Protein AF-A0AAN5NC83-F1 (afdb_monomer)

Mean predicted aligned error: 14.65 Å

Secondary structure (DSSP, 8-state):
--HHHHHHHHHHHHSS--EEEEE-S-TTTHHHHHHHHHHTT-S-EEEEEEES-GGGHHHHHSS---TT-PEEETTEEEEEEESSHHHHTTS-SB-SEEEE--GGG--STT-HHHHHHHHT-B-SEEEEE-S-SSS--HHHHHHHT---PEE---S-HHHHHHHHHHHS--TT---EEEE-SSSBHHHHHHHHHHHHT--SEEEE---SBPPTT-EEEEEEEESS-EEEEEEE--TTHHHH-EEEEEE--

Structure (mmCIF, N/CA/C/O backbone):
data_AF-A0AAN5NC83-F1
#
_entry.id   AF-A0AAN5NC83-F1
#
loop_
_atom_site.group_PDB
_atom_site.id
_atom_site.type_symbol
_atom_site.label_atom_id
_atom_site.label_alt_id
_atom_site.label_comp_id
_atom_site.label_asym_id
_atom_site.label_entity_id
_atom_site.label_seq_id
_atom_site.pdbx_PDB_ins_code
_atom_site.Cartn_x
_atom_site.Cartn_y
_atom_site.Cartn_z
_atom_site.occupancy
_atom_site.B_iso_or_equiv
_atom_site.auth_seq_id
_atom_site.auth_comp_id
_atom_site.auth_asym_id
_atom_site.auth_atom_id
_atom_site.pdbx_PDB_model_num
ATOM 1 N N . MET A 1 1 ? -14.380 12.791 -3.240 1.00 67.69 1 MET A N 1
ATOM 2 C CA . MET A 1 1 ? -14.368 11.325 -3.402 1.00 67.69 1 MET A CA 1
ATOM 3 C C . MET A 1 1 ? -15.546 11.022 -4.276 1.00 67.69 1 MET A C 1
ATOM 5 O O . MET A 1 1 ? -16.640 11.460 -3.924 1.00 67.69 1 MET A O 1
ATOM 9 N N . SER A 1 2 ? -15.343 10.340 -5.396 1.00 75.12 2 SER A N 1
ATOM 10 C CA . SER A 1 2 ? -16.467 9.964 -6.242 1.00 75.12 2 SER A CA 1
ATOM 11 C C . SER A 1 2 ? -17.399 9.009 -5.487 1.00 75.12 2 SER A C 1
ATOM 13 O O . SER A 1 2 ? -16.962 8.210 -4.651 1.00 75.12 2 SER A O 1
ATOM 15 N N . ARG A 1 3 ? -18.699 9.063 -5.797 1.00 77.44 3 ARG A N 1
ATOM 16 C CA . ARG A 1 3 ? -19.700 8.160 -5.202 1.00 77.44 3 ARG A CA 1
ATOM 17 C C . ARG A 1 3 ? -19.342 6.688 -5.431 1.00 77.44 3 ARG A C 1
ATOM 19 O O . ARG A 1 3 ? -19.554 5.869 -4.549 1.00 77.44 3 ARG A O 1
ATOM 26 N N . LYS A 1 4 ? -18.741 6.374 -6.585 1.00 82.69 4 LYS A N 1
ATOM 27 C CA . LYS A 1 4 ? -18.307 5.021 -6.956 1.00 82.69 4 LYS A CA 1
ATOM 28 C C . LYS A 1 4 ? -17.201 4.490 -6.036 1.00 82.69 4 LYS A C 1
ATOM 30 O O . LYS A 1 4 ? -17.297 3.354 -5.584 1.00 82.69 4 LYS A O 1
ATOM 35 N N . VAL A 1 5 ? -16.185 5.307 -5.735 1.00 85.69 5 VAL 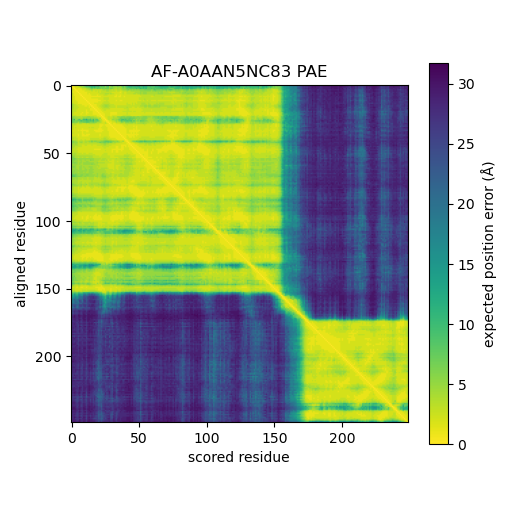A N 1
ATOM 36 C CA . VAL A 1 5 ? -15.103 4.931 -4.803 1.00 85.69 5 VAL A CA 1
ATOM 37 C C . VAL A 1 5 ? -15.651 4.763 -3.387 1.00 85.69 5 VAL A C 1
ATOM 39 O O . VAL A 1 5 ? -15.322 3.791 -2.717 1.00 85.69 5 VAL A O 1
ATOM 42 N N . TYR A 1 6 ? -16.545 5.658 -2.957 1.00 85.56 6 TYR A N 1
ATOM 43 C CA . TYR A 1 6 ? -17.177 5.556 -1.642 1.00 85.56 6 TYR A CA 1
ATOM 44 C C . TYR A 1 6 ? -17.972 4.250 -1.482 1.00 85.56 6 TYR A C 1
ATOM 46 O O . TYR A 1 6 ? -17.813 3.563 -0.480 1.00 85.56 6 TYR A O 1
ATOM 54 N N . THR A 1 7 ? -18.775 3.865 -2.483 1.00 90.25 7 THR A N 1
ATOM 55 C CA . THR A 1 7 ? -19.508 2.587 -2.468 1.00 90.25 7 THR A CA 1
ATOM 56 C C . THR A 1 7 ? -18.563 1.391 -2.387 1.00 90.25 7 THR A C 1
ATOM 58 O O . THR A 1 7 ? -18.805 0.497 -1.589 1.00 90.25 7 THR A O 1
ATOM 61 N N . LYS A 1 8 ? -17.449 1.399 -3.130 1.00 93.81 8 LYS A N 1
ATOM 62 C CA . LYS A 1 8 ? -16.450 0.323 -3.058 1.00 93.81 8 LYS A CA 1
ATOM 63 C C . LYS A 1 8 ? -15.811 0.193 -1.673 1.00 93.81 8 LYS A C 1
ATOM 65 O O . LYS A 1 8 ? -15.587 -0.927 -1.222 1.00 93.81 8 LYS A O 1
ATOM 70 N N . PHE A 1 9 ? -15.550 1.306 -0.987 1.00 94.12 9 PHE A N 1
ATOM 71 C CA . PHE A 1 9 ? -15.110 1.251 0.408 1.00 94.12 9 PHE A CA 1
ATOM 72 C C . PHE A 1 9 ? -16.191 0.684 1.329 1.00 94.12 9 PHE A C 1
ATOM 74 O O . PHE A 1 9 ? -15.885 -0.162 2.164 1.00 94.12 9 PHE A O 1
ATOM 81 N N . ASP A 1 10 ? -17.443 1.099 1.152 1.00 93.81 10 ASP A N 1
ATOM 82 C CA . ASP A 1 10 ? -18.580 0.586 1.918 1.00 93.81 10 ASP A CA 1
ATOM 83 C C . ASP A 1 10 ? -18.767 -0.926 1.753 1.00 93.81 10 ASP A C 1
ATOM 85 O O . ASP A 1 10 ? -18.972 -1.626 2.747 1.00 93.81 10 ASP A O 1
ATOM 89 N N . ASP A 1 11 ? -18.664 -1.421 0.521 1.00 94.75 11 ASP A N 1
ATOM 90 C CA . ASP A 1 11 ? -18.737 -2.846 0.203 1.00 94.75 11 ASP A CA 1
ATOM 91 C C . ASP A 1 11 ? -17.597 -3.606 0.894 1.00 94.75 11 ASP A C 1
ATOM 93 O O . ASP A 1 11 ? -17.841 -4.599 1.580 1.00 94.75 11 ASP A O 1
ATOM 97 N N . PHE A 1 12 ? -16.360 -3.103 0.800 1.00 95.25 12 PHE A N 1
ATOM 98 C CA . PHE A 1 12 ? -15.200 -3.724 1.443 1.00 95.25 12 PHE A CA 1
ATOM 99 C C . PHE A 1 12 ? -15.324 -3.761 2.973 1.00 95.25 12 PHE A C 1
ATOM 101 O O . PHE A 1 12 ? -15.134 -4.819 3.578 1.00 95.25 12 PHE A O 1
ATOM 108 N N . ILE A 1 13 ? -15.686 -2.644 3.613 1.00 94.62 13 ILE A N 1
ATOM 109 C CA . ILE A 1 13 ? -15.829 -2.580 5.076 1.00 94.62 13 ILE A CA 1
ATOM 110 C C . ILE A 1 13 ? -16.877 -3.570 5.587 1.00 94.62 13 ILE A C 1
ATOM 112 O O . ILE A 1 13 ? -16.668 -4.167 6.642 1.00 94.62 13 ILE A O 1
ATOM 116 N N . LYS A 1 14 ? -17.986 -3.741 4.861 1.00 93.94 14 LYS A N 1
ATOM 117 C CA . LYS A 1 14 ? -19.091 -4.634 5.249 1.00 93.94 14 LYS A CA 1
ATOM 118 C C . LYS A 1 14 ? -18.862 -6.095 4.858 1.00 93.94 14 LYS A C 1
ATOM 120 O O . LYS A 1 14 ? -19.580 -6.957 5.351 1.00 93.94 14 LYS A O 1
ATOM 125 N N . SER A 1 15 ? -17.915 -6.367 3.963 1.00 93.88 15 SER A N 1
ATOM 126 C CA . SER A 1 15 ? -17.578 -7.727 3.536 1.00 93.88 15 SER A CA 1
ATOM 127 C C . SER A 1 15 ? -16.834 -8.509 4.625 1.00 93.88 15 SER A C 1
ATOM 129 O O . SER A 1 15 ? -16.355 -7.934 5.599 1.00 93.88 15 SER A O 1
ATOM 131 N N . GLU A 1 16 ? -16.644 -9.810 4.414 1.00 91.06 16 GLU A N 1
ATOM 132 C CA . GLU A 1 16 ? -15.752 -10.647 5.234 1.00 91.06 16 GLU A CA 1
ATOM 133 C C . GLU A 1 16 ? -14.264 -10.475 4.860 1.00 91.06 16 GLU A C 1
ATOM 135 O O . GLU A 1 16 ? -13.376 -10.953 5.561 1.00 91.06 16 GLU A O 1
ATOM 140 N N . GLU A 1 17 ? -13.951 -9.765 3.769 1.00 92.00 17 GLU A N 1
ATOM 141 C CA . GLU A 1 17 ? -12.582 -9.652 3.254 1.00 92.00 17 GLU A CA 1
ATOM 142 C C . GLU A 1 17 ? -11.718 -8.801 4.178 1.00 92.00 17 GLU A C 1
ATOM 144 O O . GLU A 1 17 ? -12.041 -7.648 4.458 1.00 92.00 17 GLU A O 1
ATOM 149 N N . LYS A 1 18 ? -10.596 -9.342 4.657 1.00 93.44 18 LYS A N 1
ATOM 150 C CA . LYS A 1 18 ? -9.702 -8.611 5.567 1.00 93.44 18 LYS A CA 1
ATOM 151 C C . LYS A 1 18 ? -8.798 -7.617 4.837 1.00 93.44 18 LYS A C 1
ATOM 153 O O . LYS A 1 18 ? -8.438 -6.591 5.408 1.00 93.44 18 LYS A O 1
ATOM 158 N N . ASN A 1 19 ? -8.423 -7.904 3.595 1.00 95.19 19 ASN A N 1
ATOM 159 C CA . ASN A 1 19 ? -7.416 -7.154 2.851 1.00 95.19 19 ASN A CA 1
ATOM 160 C C . ASN A 1 19 ? -8.014 -6.501 1.607 1.00 95.19 19 ASN A C 1
ATOM 162 O O . ASN A 1 19 ? -8.751 -7.138 0.866 1.00 95.19 19 ASN A O 1
ATOM 166 N N . CYS A 1 20 ? -7.625 -5.258 1.339 1.00 95.25 20 CYS A N 1
ATOM 167 C CA . CYS A 1 20 ? -7.964 -4.549 0.111 1.00 95.25 20 CYS A CA 1
ATOM 168 C C . CYS A 1 20 ? -6.704 -3.962 -0.517 1.00 95.25 20 CYS A C 1
ATOM 170 O O . CYS A 1 20 ? -5.936 -3.271 0.157 1.00 95.25 20 CYS A O 1
ATOM 172 N N . LEU A 1 21 ? -6.527 -4.176 -1.820 1.00 95.38 21 LEU A N 1
ATOM 173 C CA . LEU A 1 21 ? -5.522 -3.482 -2.622 1.00 95.38 21 LEU A CA 1
ATOM 174 C C . LEU A 1 21 ? -6.126 -2.188 -3.175 1.00 95.38 21 LEU A C 1
ATOM 176 O O . LEU A 1 21 ? -7.220 -2.201 -3.734 1.00 95.38 21 LEU A O 1
ATOM 180 N N . ILE A 1 22 ? -5.419 -1.073 -3.027 1.00 94.25 22 ILE A N 1
ATOM 181 C CA . ILE A 1 22 ? -5.800 0.219 -3.592 1.00 94.25 22 ILE A CA 1
ATOM 182 C C . ILE A 1 22 ? -4.763 0.633 -4.629 1.00 94.25 22 ILE A C 1
ATOM 184 O O . ILE A 1 22 ? -3.585 0.853 -4.323 1.00 94.25 22 ILE A O 1
ATOM 188 N N . VAL A 1 23 ? -5.242 0.781 -5.855 1.00 91.44 23 VAL A N 1
ATOM 189 C CA . VAL A 1 23 ? -4.493 1.259 -7.021 1.00 91.44 23 VAL A CA 1
ATOM 190 C C . VAL A 1 23 ? -5.210 2.461 -7.619 1.00 91.44 23 VAL A C 1
ATOM 192 O O . VAL A 1 23 ? -6.262 2.878 -7.137 1.00 91.44 23 VAL A O 1
ATOM 195 N N . GLY A 1 24 ? -4.622 3.084 -8.617 1.00 82.38 24 GLY A N 1
ATOM 196 C CA . GLY A 1 24 ? -5.213 4.156 -9.402 1.00 82.38 24 GLY A CA 1
ATOM 197 C C . GLY A 1 24 ? -4.237 5.299 -9.654 1.00 82.38 24 GLY A C 1
ATOM 198 O O . GLY A 1 24 ? -3.229 5.495 -8.971 1.00 82.38 24 GLY A O 1
ATOM 199 N N . THR A 1 25 ? -4.587 6.137 -10.609 1.00 77.38 25 THR A N 1
ATOM 200 C CA . THR A 1 25 ? -3.737 7.221 -11.117 1.00 77.38 25 THR A CA 1
ATOM 201 C C . THR A 1 25 ? -3.604 8.426 -10.183 1.00 77.38 25 THR A C 1
ATOM 203 O O . THR A 1 25 ? -2.845 9.359 -10.457 1.00 77.38 25 THR A O 1
ATOM 206 N N . ASN A 1 26 ? -4.322 8.430 -9.058 1.00 74.00 26 ASN A N 1
ATOM 207 C CA . ASN A 1 26 ? -4.312 9.519 -8.087 1.00 74.00 26 ASN A CA 1
ATOM 208 C C . ASN A 1 26 ? -3.114 9.445 -7.115 1.00 74.00 26 ASN A C 1
ATOM 210 O O . ASN A 1 26 ? -3.270 9.339 -5.891 1.00 74.00 26 ASN A O 1
ATOM 214 N N . CYS A 1 27 ? -1.902 9.472 -7.674 1.00 75.94 27 CYS A N 1
ATOM 215 C CA . CYS A 1 27 ? -0.638 9.388 -6.941 1.00 75.94 27 CYS A CA 1
ATOM 216 C C . CYS A 1 27 ? -0.594 10.372 -5.759 1.00 75.94 27 CYS A C 1
ATOM 218 O O . CYS A 1 27 ? -1.097 11.494 -5.833 1.00 75.94 27 CYS A O 1
ATOM 220 N N . GLN A 1 28 ? 0.028 9.963 -4.654 1.00 76.19 28 GLN A N 1
ATOM 221 C CA . GLN A 1 28 ? 0.172 10.746 -3.418 1.00 76.19 28 GLN A CA 1
ATOM 222 C C . GLN A 1 28 ? -1.122 11.118 -2.682 1.00 76.19 28 GLN A C 1
ATOM 224 O O . GLN A 1 28 ? -1.061 11.809 -1.661 1.00 76.19 28 GLN A O 1
ATOM 229 N N . LYS A 1 29 ? -2.291 10.666 -3.153 1.00 76.19 29 LYS A N 1
ATOM 230 C CA . LYS A 1 29 ? -3.586 11.001 -2.539 1.00 76.19 29 LYS A CA 1
ATOM 231 C C . LYS A 1 29 ? -4.437 9.790 -2.161 1.00 76.19 29 LYS A C 1
ATOM 233 O O . LYS A 1 29 ? -5.350 9.946 -1.355 1.00 76.19 29 LYS A O 1
ATOM 238 N N . LYS A 1 30 ? -4.132 8.584 -2.654 1.00 88.88 30 LYS A N 1
ATOM 239 C CA . LYS A 1 30 ? -4.921 7.367 -2.367 1.00 88.88 30 LYS A CA 1
ATOM 240 C C . LYS A 1 30 ? -5.051 7.080 -0.863 1.00 88.88 30 LYS A C 1
ATOM 242 O O . LYS A 1 30 ? -6.152 6.821 -0.388 1.00 88.88 30 LYS A O 1
ATOM 247 N N . HIS A 1 31 ? -3.982 7.223 -0.075 1.00 89.38 31 HIS A N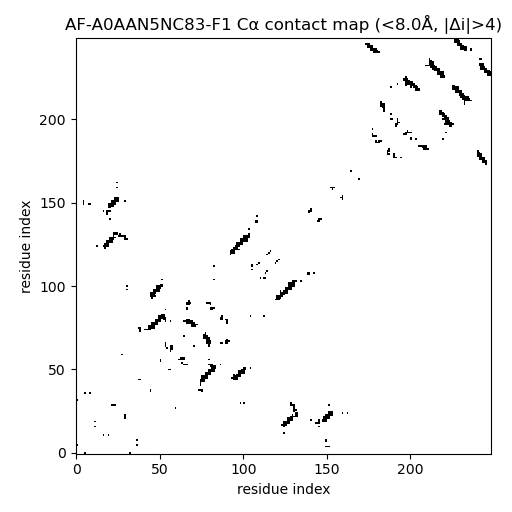 1
ATOM 248 C CA . HIS A 1 31 ? -4.048 7.038 1.385 1.00 89.38 31 HIS A CA 1
ATOM 249 C C . HIS A 1 31 ? -4.898 8.108 2.086 1.00 89.38 31 HIS A C 1
ATOM 251 O O . HIS A 1 31 ? -5.577 7.809 3.068 1.00 89.38 31 HIS A O 1
ATOM 257 N N . TRP A 1 32 ? -4.923 9.340 1.568 1.00 85.06 32 TRP A N 1
ATOM 258 C CA . TRP A 1 32 ? -5.804 10.399 2.070 1.00 85.06 32 TRP A CA 1
ATOM 259 C C . TRP A 1 32 ? -7.279 10.108 1.802 1.00 85.06 32 TRP A C 1
ATOM 261 O O . TRP A 1 32 ? -8.123 10.446 2.631 1.00 85.06 32 TRP A O 1
ATOM 271 N N . GLU A 1 33 ? -7.600 9.459 0.683 1.00 87.75 33 GLU A N 1
ATOM 272 C CA . GLU A 1 33 ? -8.963 9.012 0.383 1.00 87.75 33 GLU A CA 1
ATOM 273 C C . GLU A 1 33 ? -9.444 7.964 1.391 1.00 87.75 33 GLU A C 1
ATOM 275 O O . GLU A 1 33 ? -10.551 8.099 1.917 1.00 87.75 33 GLU A O 1
ATOM 280 N N . VAL A 1 34 ? -8.586 6.999 1.747 1.00 94.31 34 VAL A N 1
ATOM 281 C CA . VAL A 1 34 ? -8.872 6.022 2.813 1.00 94.31 34 VAL A CA 1
ATOM 282 C C . VAL A 1 34 ? -9.099 6.733 4.143 1.00 94.31 34 VAL A C 1
ATOM 284 O O . VAL A 1 34 ? -10.131 6.541 4.779 1.00 94.31 34 VAL A O 1
ATOM 287 N N . LEU A 1 35 ? -8.177 7.607 4.561 1.00 88.81 35 LEU A N 1
ATOM 288 C CA . LEU A 1 35 ? -8.304 8.335 5.828 1.00 88.81 35 LEU A CA 1
ATOM 289 C C . LEU A 1 35 ? -9.570 9.197 5.875 1.00 88.81 35 LEU A C 1
ATOM 291 O O . LEU A 1 35 ? -10.256 9.226 6.896 1.00 88.81 35 LEU A O 1
ATOM 295 N N . ARG A 1 36 ? -9.915 9.870 4.772 1.00 86.19 36 ARG A N 1
ATOM 296 C CA . ARG A 1 36 ? -11.146 10.660 4.669 1.00 86.19 36 ARG A CA 1
ATOM 297 C C . ARG A 1 36 ? -12.386 9.783 4.801 1.00 86.19 36 ARG A C 1
ATOM 299 O O . ARG A 1 36 ? -13.303 10.162 5.524 1.00 86.19 36 ARG A O 1
ATOM 306 N N . TYR A 1 37 ? -12.413 8.639 4.119 1.00 90.69 37 TYR A N 1
ATOM 307 C CA . TYR A 1 37 ? -13.508 7.679 4.232 1.00 90.69 37 TYR A CA 1
ATOM 308 C C . TYR A 1 37 ? -13.672 7.206 5.684 1.00 90.69 37 TYR A C 1
ATOM 310 O O . TYR A 1 37 ? -14.748 7.354 6.261 1.00 90.69 37 TYR A O 1
ATOM 318 N N . LEU A 1 38 ? -12.587 6.739 6.308 1.00 91.00 38 LEU A N 1
ATOM 319 C CA . LEU A 1 38 ? -12.602 6.224 7.679 1.00 91.00 38 LEU A CA 1
ATOM 320 C C . LEU A 1 38 ? -13.037 7.284 8.697 1.00 91.00 38 LEU A C 1
ATOM 322 O O . LEU A 1 38 ? -13.817 6.992 9.601 1.00 91.00 38 LEU A O 1
ATOM 326 N N . ASN A 1 39 ? -12.589 8.532 8.542 1.00 87.06 39 ASN A N 1
ATOM 327 C CA . ASN A 1 39 ? -12.989 9.619 9.435 1.00 87.06 39 ASN A CA 1
ATOM 328 C C . ASN A 1 39 ? -14.507 9.898 9.385 1.00 87.06 39 ASN A C 1
ATOM 330 O O . ASN A 1 39 ? -15.089 10.302 10.395 1.00 87.06 39 ASN A O 1
ATOM 334 N N . ASN A 1 40 ? -15.145 9.633 8.239 1.00 87.19 40 ASN A N 1
ATOM 335 C CA . ASN A 1 40 ? -16.580 9.825 8.018 1.00 87.19 40 ASN A CA 1
ATOM 336 C C . ASN A 1 40 ? -17.451 8.689 8.579 1.00 87.19 40 ASN A C 1
ATOM 338 O O . ASN A 1 40 ? -18.670 8.838 8.624 1.00 87.19 40 ASN A O 1
ATOM 342 N N . LEU A 1 41 ? -16.865 7.582 9.049 1.00 87.75 41 LEU A N 1
ATOM 343 C CA . LEU A 1 41 ? -17.616 6.492 9.689 1.00 87.75 41 LEU A CA 1
ATOM 344 C C . LEU A 1 41 ? -18.194 6.880 11.063 1.00 87.75 41 LEU A C 1
ATOM 346 O O . LEU A 1 41 ? -18.913 6.084 11.665 1.00 87.75 41 LEU A O 1
ATOM 350 N N . ASN A 1 42 ? -17.886 8.082 11.573 1.00 82.44 42 ASN A N 1
ATOM 351 C CA . ASN A 1 42 ? -18.390 8.632 12.839 1.00 82.44 42 ASN A CA 1
ATOM 352 C C . ASN A 1 42 ? -18.193 7.711 14.058 1.00 82.44 42 ASN A C 1
ATOM 354 O O . ASN A 1 42 ? -18.971 7.728 15.011 1.00 82.44 42 ASN A O 1
ATOM 358 N N . LYS A 1 43 ? -17.114 6.925 14.050 1.00 90.81 43 LYS A N 1
ATOM 359 C CA . LYS A 1 43 ? -16.673 6.078 15.164 1.00 90.81 43 LYS A CA 1
ATOM 360 C C . LYS A 1 43 ? -15.246 6.448 15.539 1.00 90.81 43 LYS A C 1
ATOM 362 O O . LYS A 1 43 ? -14.474 6.861 14.680 1.00 90.81 43 LYS A O 1
ATOM 367 N N . LYS A 1 44 ? -14.881 6.294 16.815 1.00 94.56 44 LYS A N 1
ATOM 368 C CA . LYS A 1 44 ? -13.486 6.455 17.248 1.00 94.56 44 LYS A CA 1
ATOM 369 C C . LYS A 1 44 ? -12.671 5.293 16.694 1.00 94.56 44 LYS A C 1
ATOM 371 O O . LYS A 1 44 ? -12.943 4.153 17.057 1.00 94.56 44 LYS A O 1
ATOM 376 N N . LEU A 1 45 ? -11.688 5.587 15.849 1.00 94.62 45 LEU A N 1
ATOM 377 C CA . LEU A 1 45 ? -10.889 4.568 15.173 1.00 94.62 45 LEU A CA 1
ATOM 378 C C . LEU A 1 45 ? -9.411 4.698 15.525 1.00 94.62 45 LEU A C 1
ATOM 380 O O . LEU A 1 45 ? -8.847 5.796 15.517 1.00 94.62 45 LEU A O 1
ATOM 384 N N . ARG A 1 46 ? -8.771 3.563 15.794 1.00 97.75 46 ARG A N 1
ATOM 385 C CA . ARG A 1 46 ? -7.324 3.432 15.951 1.00 97.75 46 ARG A CA 1
ATOM 386 C C . ARG A 1 46 ? -6.742 2.950 14.630 1.00 97.75 46 ARG A C 1
ATOM 388 O O . ARG A 1 46 ? -7.077 1.859 14.178 1.00 97.75 46 ARG A O 1
ATOM 395 N N . ILE A 1 47 ? -5.904 3.775 14.013 1.00 97.81 47 ILE A N 1
ATOM 396 C CA . ILE A 1 47 ? -5.345 3.516 12.684 1.00 97.81 47 ILE A CA 1
ATOM 397 C C . ILE A 1 47 ? -3.839 3.351 12.809 1.00 97.81 47 ILE A C 1
ATOM 399 O O . ILE A 1 47 ? -3.198 4.192 13.440 1.00 97.81 47 ILE A O 1
ATOM 403 N N . LEU A 1 48 ? -3.274 2.324 12.183 1.00 98.25 48 LEU A N 1
ATOM 404 C CA . LEU A 1 48 ? -1.840 2.259 11.911 1.00 98.25 48 LEU A CA 1
ATOM 405 C C . LEU A 1 48 ? -1.590 2.671 10.464 1.00 98.25 48 LEU A C 1
ATOM 407 O O . LEU A 1 48 ? -2.226 2.135 9.562 1.00 98.25 48 LEU A O 1
ATOM 411 N N . ILE A 1 49 ? -0.646 3.579 10.236 1.00 97.31 49 ILE A N 1
ATOM 412 C CA . ILE A 1 49 ? -0.092 3.841 8.908 1.00 97.31 49 ILE A CA 1
ATOM 413 C C . ILE A 1 49 ? 1.366 3.396 8.907 1.00 97.31 49 ILE A C 1
ATOM 415 O O . ILE A 1 49 ? 2.188 3.985 9.610 1.00 97.31 49 ILE A O 1
ATOM 419 N N . ARG A 1 50 ? 1.690 2.385 8.102 1.00 97.00 50 ARG A N 1
ATOM 420 C CA . ARG A 1 50 ? 3.063 1.929 7.896 1.00 97.00 50 ARG A CA 1
ATOM 421 C C . ARG A 1 50 ? 3.640 2.563 6.641 1.00 97.00 50 ARG A C 1
ATOM 423 O O . ARG A 1 50 ?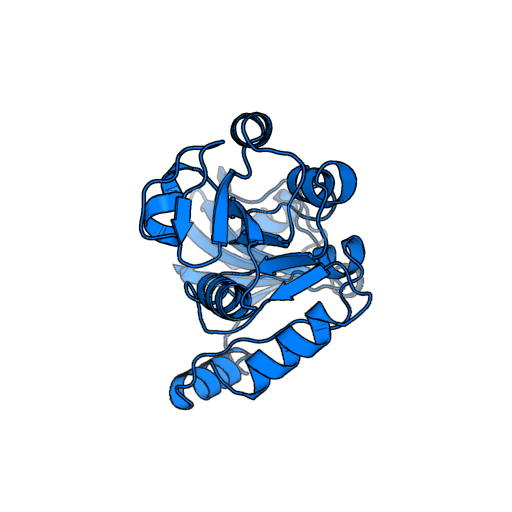 3.110 2.369 5.547 1.00 97.00 50 ARG A O 1
ATOM 430 N N . ILE A 1 51 ? 4.730 3.306 6.811 1.00 94.12 51 ILE A N 1
ATOM 431 C CA . ILE A 1 51 ? 5.409 4.041 5.733 1.00 94.12 51 ILE A CA 1
ATOM 432 C C . ILE A 1 51 ? 6.823 3.490 5.469 1.00 94.12 51 ILE A C 1
ATOM 434 O O . ILE A 1 51 ? 7.358 2.757 6.292 1.00 94.12 51 ILE A O 1
ATOM 438 N N . PRO A 1 52 ? 7.500 3.824 4.360 1.00 90.44 52 PRO A N 1
ATOM 439 C CA . PRO A 1 52 ? 8.833 3.281 4.086 1.00 90.44 52 PRO A CA 1
ATOM 440 C C . PRO A 1 52 ? 9.867 3.613 5.168 1.00 90.44 52 PRO A C 1
ATOM 442 O O . PRO A 1 52 ? 10.577 2.737 5.658 1.00 90.44 52 PRO A O 1
ATOM 445 N N . THR A 1 53 ? 9.922 4.880 5.581 1.00 91.56 53 THR A N 1
ATOM 446 C CA . THR A 1 53 ? 10.832 5.379 6.617 1.00 91.56 53 THR A CA 1
ATOM 447 C C . THR A 1 53 ? 10.123 6.454 7.441 1.00 91.56 53 THR A C 1
ATOM 449 O O . THR A 1 53 ? 9.284 7.189 6.918 1.00 91.56 53 THR A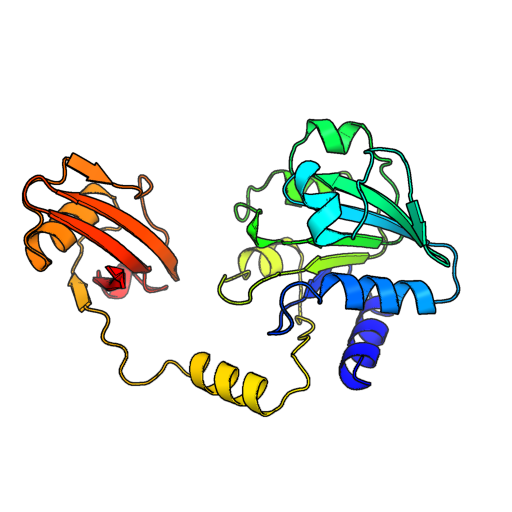 O 1
ATOM 452 N N . MET A 1 54 ? 10.455 6.591 8.729 1.00 93.31 54 MET A N 1
ATOM 453 C CA . MET A 1 54 ? 9.833 7.615 9.587 1.00 93.31 54 MET A CA 1
ATOM 454 C C . MET A 1 54 ? 10.130 9.050 9.118 1.00 93.31 54 MET A C 1
ATOM 456 O O . MET A 1 54 ? 9.331 9.958 9.362 1.00 93.31 54 MET A O 1
ATOM 460 N N . GLN A 1 55 ? 11.242 9.252 8.404 1.00 90.19 55 GLN A N 1
ATOM 461 C CA . GLN A 1 55 ? 11.621 10.520 7.779 1.00 90.19 55 GLN A CA 1
ATOM 462 C C . GLN A 1 55 ? 10.586 10.977 6.740 1.00 90.19 55 GLN A C 1
ATOM 464 O O . GLN A 1 55 ? 10.364 12.174 6.591 1.00 90.19 55 GLN A O 1
ATOM 469 N N . ASN A 1 56 ? 9.889 10.041 6.088 1.00 86.62 56 ASN A N 1
ATOM 470 C CA . ASN A 1 56 ? 8.892 10.357 5.063 1.00 86.62 56 ASN A CA 1
ATOM 471 C C . ASN A 1 56 ? 7.541 10.810 5.643 1.00 86.62 56 ASN A C 1
ATOM 473 O O . ASN A 1 56 ? 6.666 11.230 4.884 1.00 86.62 56 ASN A O 1
ATOM 477 N N . SER A 1 57 ? 7.346 10.735 6.968 1.00 86.50 57 SER A N 1
ATOM 478 C CA . SER A 1 57 ? 6.054 11.030 7.606 1.00 86.50 57 SER A CA 1
ATOM 479 C C . SER A 1 57 ? 5.538 12.434 7.291 1.00 86.50 57 SER A C 1
ATOM 481 O O . SER A 1 57 ? 4.363 12.588 6.975 1.00 86.50 57 SER A O 1
ATOM 483 N N . GLU A 1 58 ? 6.405 13.446 7.277 1.00 82.19 58 GLU A N 1
ATOM 484 C CA . GLU A 1 58 ? 6.003 14.821 6.972 1.00 82.19 58 GLU A CA 1
ATOM 485 C C . GLU A 1 58 ? 5.572 14.997 5.509 1.00 82.19 58 GLU A C 1
ATOM 487 O O . GLU A 1 58 ? 4.572 15.657 5.234 1.00 82.19 58 GLU A O 1
ATOM 492 N N . GLY A 1 59 ? 6.243 14.333 4.565 1.00 73.25 59 GLY A N 1
ATOM 493 C CA . GLY A 1 59 ? 5.851 14.356 3.153 1.00 73.25 59 GLY A CA 1
ATOM 494 C C . GLY A 1 59 ? 4.509 13.660 2.901 1.00 73.25 59 GLY A C 1
ATOM 495 O O . GLY A 1 59 ? 3.652 14.203 2.196 1.00 73.25 59 GLY A O 1
ATOM 496 N N . ILE A 1 60 ? 4.316 12.490 3.520 1.00 80.56 60 ILE A N 1
ATOM 497 C CA . ILE A 1 60 ? 3.144 11.620 3.335 1.00 80.56 60 ILE A CA 1
ATOM 498 C C . ILE A 1 60 ? 1.919 12.148 4.094 1.00 80.56 60 ILE A C 1
ATOM 500 O O . ILE A 1 60 ? 0.816 12.170 3.544 1.00 80.56 60 ILE A O 1
ATOM 504 N N . LEU A 1 61 ? 2.103 12.581 5.344 1.00 79.81 61 LEU A N 1
ATOM 505 C CA . LEU A 1 61 ? 1.027 12.914 6.285 1.00 79.81 61 LEU A CA 1
ATOM 506 C C . LEU A 1 61 ? 0.920 14.412 6.600 1.00 79.81 61 LEU A C 1
ATOM 508 O O . LEU A 1 61 ? 0.012 14.809 7.324 1.00 79.81 61 LEU A O 1
ATOM 512 N N . LYS A 1 62 ? 1.815 15.254 6.067 1.00 80.38 62 LYS A N 1
ATOM 513 C CA . LYS A 1 62 ? 1.888 16.705 6.349 1.00 80.38 62 LYS A CA 1
ATOM 514 C C . LYS A 1 62 ? 2.187 17.052 7.812 1.00 80.38 62 LYS A C 1
ATOM 516 O O . LYS A 1 62 ? 1.993 18.189 8.231 1.00 80.38 62 LYS A O 1
ATOM 521 N N . TYR A 1 63 ? 2.673 16.089 8.594 1.00 81.44 63 TYR A N 1
ATOM 522 C CA . TYR A 1 63 ?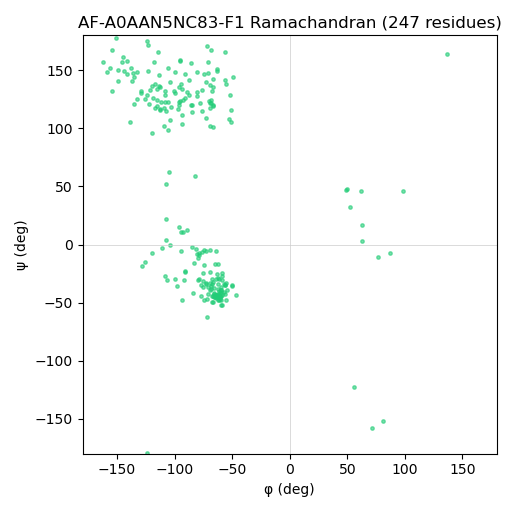 3.217 16.323 9.928 1.00 81.44 63 TYR A CA 1
ATOM 523 C C . TYR A 1 63 ? 4.315 15.312 10.247 1.00 81.44 63 TYR A C 1
ATOM 525 O O . TYR A 1 63 ? 4.277 14.162 9.807 1.00 81.44 63 TYR A O 1
ATOM 533 N N . LYS A 1 64 ? 5.276 15.727 11.073 1.00 88.38 64 LYS A N 1
ATOM 534 C CA . LYS A 1 64 ? 6.316 14.839 11.588 1.00 88.38 64 LYS A CA 1
ATOM 535 C C . LYS A 1 64 ? 5.727 13.887 12.626 1.00 88.38 64 LYS A C 1
ATOM 537 O O . LYS A 1 64 ? 5.367 14.303 13.730 1.00 88.38 64 LYS A O 1
ATOM 542 N N . ALA A 1 65 ? 5.604 12.613 12.270 1.00 91.06 65 ALA A N 1
ATOM 543 C CA . ALA A 1 65 ? 5.074 11.601 13.172 1.00 91.06 65 ALA A CA 1
ATOM 544 C C . ALA A 1 65 ? 6.145 11.122 14.161 1.00 91.06 65 ALA A C 1
ATOM 546 O O . ALA A 1 65 ? 7.332 11.051 13.839 1.00 91.06 65 ALA A O 1
ATOM 547 N N . LYS A 1 66 ? 5.709 10.752 15.368 1.00 93.69 66 LYS A N 1
ATOM 548 C CA . LYS A 1 66 ? 6.541 10.071 16.359 1.00 93.69 66 LYS A CA 1
ATOM 549 C C . LYS A 1 66 ? 5.975 8.678 16.580 1.00 93.69 66 LYS A C 1
ATOM 551 O O . LYS A 1 66 ? 4.808 8.528 16.926 1.00 93.69 66 LYS A O 1
ATOM 556 N N . THR A 1 67 ? 6.814 7.673 16.387 1.00 94.38 67 THR A N 1
ATOM 557 C CA . THR A 1 67 ? 6.447 6.276 16.591 1.00 94.38 67 THR A CA 1
ATOM 558 C C . THR A 1 67 ? 5.915 6.045 18.007 1.00 94.38 67 THR A C 1
ATOM 560 O O . THR A 1 67 ? 6.428 6.621 18.968 1.00 94.38 67 THR A O 1
ATOM 563 N N . GLY A 1 68 ? 4.848 5.252 18.124 1.00 93.69 68 GLY A N 1
ATOM 564 C CA . GLY A 1 68 ? 4.168 4.968 19.393 1.00 93.69 68 GLY A CA 1
ATOM 565 C C . GLY A 1 68 ? 3.263 6.080 19.926 1.00 93.69 68 GLY A C 1
ATOM 566 O O . GLY A 1 68 ? 2.478 5.836 20.840 1.00 93.69 68 GLY A O 1
ATOM 567 N N . VAL A 1 69 ? 3.307 7.282 19.344 1.00 95.94 69 VAL A N 1
ATOM 568 C CA . VAL A 1 69 ? 2.475 8.414 19.768 1.00 95.94 69 VAL A CA 1
ATOM 569 C C . VAL A 1 69 ? 1.407 8.690 18.709 1.00 95.94 69 VAL A C 1
ATOM 571 O O . VAL A 1 69 ? 1.752 9.049 17.581 1.00 95.94 69 VAL A O 1
ATOM 574 N N . PRO A 1 70 ? 0.108 8.563 19.037 1.00 95.25 70 PRO A N 1
ATOM 575 C CA . PRO A 1 70 ? -0.939 8.830 18.068 1.00 95.25 70 PRO A CA 1
ATOM 576 C C . PRO A 1 70 ? -1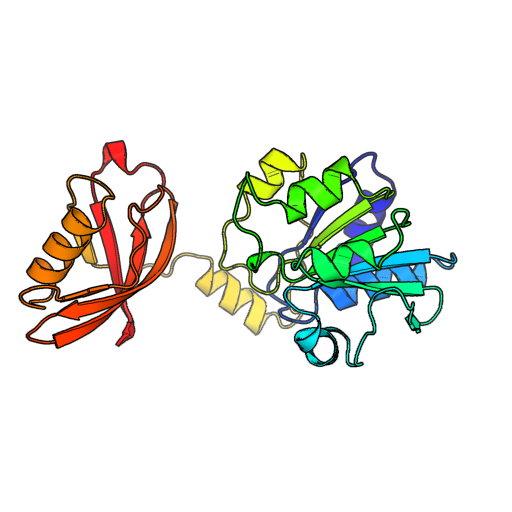.087 10.326 17.801 1.00 95.25 70 PRO A C 1
ATOM 578 O O . PRO A 1 70 ? -1.125 11.144 18.725 1.00 95.25 70 PRO A O 1
ATOM 581 N N . LYS A 1 71 ? -1.299 10.683 16.535 1.00 91.06 71 LYS A N 1
ATOM 582 C CA . LYS A 1 71 ? -1.862 11.981 16.159 1.00 91.06 71 LYS A CA 1
ATOM 583 C C . LYS A 1 71 ? -3.380 11.851 16.068 1.00 91.06 71 LYS A C 1
ATOM 585 O O . LYS A 1 71 ? -3.892 11.003 15.342 1.00 91.06 71 LYS A O 1
ATOM 590 N N . LYS A 1 72 ? -4.106 12.711 16.783 1.00 88.25 72 LYS A N 1
ATOM 591 C CA . LYS A 1 72 ? -5.561 12.817 16.631 1.00 88.25 72 LYS A CA 1
ATOM 592 C C . LYS A 1 72 ? -5.905 13.671 15.412 1.00 88.25 72 LYS A C 1
ATOM 594 O O . LYS A 1 72 ? -5.411 14.794 15.302 1.00 88.25 72 LYS A O 1
ATOM 599 N N . VAL A 1 73 ? -6.755 13.143 14.536 1.00 83.25 73 VAL A N 1
ATOM 600 C CA . VAL A 1 73 ? -7.316 13.838 13.369 1.00 83.25 73 VAL A CA 1
ATOM 601 C C . VAL A 1 73 ? -8.792 13.465 13.274 1.00 83.25 73 VAL A C 1
ATOM 603 O O . VAL A 1 73 ? -9.120 12.337 12.921 1.00 83.25 73 VAL A O 1
ATOM 606 N N . GLY A 1 74 ? -9.684 14.391 13.632 1.00 84.94 74 GLY A N 1
ATOM 607 C CA . GLY A 1 74 ? -11.115 14.095 13.730 1.00 84.94 74 GLY A CA 1
ATOM 608 C C . GLY A 1 74 ? -11.388 12.920 14.676 1.00 84.94 74 GLY A C 1
ATOM 609 O O . GLY A 1 74 ? -10.980 12.943 15.839 1.00 84.94 74 GLY A O 1
ATOM 610 N N . ASN A 1 75 ? -12.037 11.881 14.154 1.00 84.12 75 ASN A N 1
ATOM 611 C CA . ASN A 1 75 ? -12.365 10.652 14.878 1.00 84.12 75 ASN A CA 1
ATOM 612 C C . ASN A 1 75 ? -11.225 9.615 14.881 1.00 84.12 75 ASN A C 1
ATOM 614 O O . ASN A 1 75 ? -11.353 8.549 15.490 1.00 84.12 75 ASN A O 1
ATOM 618 N N . LEU A 1 76 ? -10.109 9.911 14.209 1.00 92.62 76 LEU A N 1
ATOM 619 C CA . LEU A 1 76 ? -8.986 8.998 14.034 1.00 92.62 76 LEU A CA 1
ATOM 620 C C . LEU A 1 76 ? -7.891 9.252 15.073 1.00 92.62 76 LEU A C 1
ATOM 622 O O . LEU A 1 76 ? -7.469 10.388 15.300 1.00 92.62 76 LEU A O 1
ATOM 626 N N . SER A 1 77 ? -7.378 8.174 15.655 1.00 95.88 77 SER A N 1
ATOM 627 C CA . SER A 1 77 ? -6.108 8.141 16.383 1.00 95.88 77 SER A CA 1
ATOM 628 C C . SER A 1 77 ? -5.078 7.424 15.516 1.00 95.88 77 SER A C 1
ATOM 630 O O . SER A 1 77 ? -5.072 6.194 15.447 1.00 95.88 77 SER A O 1
ATOM 632 N N . ILE A 1 78 ? -4.249 8.204 14.821 1.00 96.12 78 ILE A N 1
ATOM 633 C CA . ILE A 1 78 ? -3.320 7.726 13.794 1.00 96.12 78 ILE A CA 1
ATOM 634 C C . ILE A 1 78 ? -1.950 7.466 14.417 1.00 96.12 78 ILE A C 1
ATOM 636 O O . ILE A 1 78 ? -1.247 8.400 14.807 1.00 96.12 78 ILE A O 1
ATOM 640 N N . TYR A 1 79 ? -1.572 6.197 14.479 1.00 97.69 79 TYR A N 1
ATOM 641 C CA . TYR A 1 79 ? -0.229 5.723 14.786 1.00 97.69 79 TYR A CA 1
ATOM 642 C C . TYR A 1 79 ? 0.560 5.558 13.492 1.00 97.69 79 TYR A C 1
ATOM 644 O O . TYR A 1 79 ? -0.003 5.213 12.455 1.00 97.69 79 TYR A O 1
ATOM 652 N N . VAL A 1 80 ? 1.867 5.800 13.556 1.00 96.88 80 VAL A N 1
ATOM 653 C CA . VAL A 1 80 ? 2.755 5.676 12.397 1.00 96.88 80 VAL A CA 1
ATOM 654 C C . VAL A 1 80 ? 3.990 4.884 12.798 1.00 96.88 80 VAL A C 1
ATOM 656 O O . VAL A 1 80 ? 4.683 5.259 13.750 1.00 96.88 80 VAL A O 1
ATOM 659 N N . ASP A 1 81 ? 4.263 3.812 12.066 1.00 96.75 81 ASP A N 1
ATOM 660 C CA . ASP A 1 81 ? 5.545 3.112 12.065 1.00 96.75 81 ASP A CA 1
ATOM 661 C C . ASP A 1 81 ? 6.097 3.046 10.638 1.00 96.75 81 ASP A C 1
ATOM 663 O O . ASP A 1 81 ? 5.521 3.599 9.697 1.00 96.75 81 ASP A O 1
ATOM 667 N N . SER A 1 82 ? 7.259 2.424 10.482 1.00 94.81 82 SER A N 1
ATOM 668 C CA . SER A 1 82 ? 7.887 2.253 9.183 1.00 94.81 82 SER A CA 1
ATOM 669 C C . SER A 1 82 ? 8.172 0.794 8.849 1.00 94.81 82 SER A C 1
ATOM 671 O O . SER A 1 82 ? 8.080 -0.076 9.712 1.00 94.81 82 SER A O 1
ATOM 673 N N . LEU A 1 83 ? 8.591 0.526 7.611 1.00 91.69 83 LEU A N 1
ATOM 674 C CA . LEU A 1 83 ? 9.076 -0.792 7.179 1.00 91.69 83 LEU A CA 1
ATOM 675 C C . LEU A 1 83 ? 10.366 -1.236 7.909 1.00 91.69 83 LEU A C 1
ATOM 677 O O . LEU A 1 83 ? 10.847 -2.353 7.727 1.00 91.69 83 LEU A O 1
ATOM 681 N N . GLN A 1 84 ? 10.949 -0.366 8.741 1.00 88.44 84 GLN A N 1
ATOM 682 C CA . GLN A 1 84 ? 12.050 -0.708 9.635 1.00 88.44 84 GLN A CA 1
ATOM 683 C C . GLN A 1 84 ? 11.516 -1.275 10.957 1.00 88.44 84 GLN A C 1
ATOM 685 O O . GLN A 1 84 ? 10.854 -0.565 11.722 1.00 88.44 84 GLN A O 1
ATOM 690 N N . VAL A 1 85 ? 11.901 -2.518 11.264 1.00 85.00 85 VAL A N 1
ATOM 691 C CA . VAL A 1 85 ? 11.465 -3.297 12.444 1.00 85.00 85 VAL A CA 1
ATOM 692 C C . VAL A 1 85 ? 11.532 -2.499 13.750 1.00 85.00 85 VAL A C 1
ATOM 694 O O . VAL A 1 85 ? 10.571 -2.475 14.509 1.00 85.00 85 VAL A O 1
ATOM 697 N N . ARG A 1 86 ? 12.609 -1.735 13.974 1.00 87.25 86 ARG A N 1
ATOM 698 C CA . ARG A 1 86 ? 12.792 -0.930 15.197 1.00 87.25 86 ARG A CA 1
ATOM 699 C C . ARG A 1 86 ? 11.640 0.045 15.473 1.00 87.25 86 ARG A C 1
ATOM 701 O O . ARG A 1 86 ? 11.328 0.345 16.621 1.00 87.25 86 ARG A O 1
ATOM 708 N N . SER A 1 87 ? 11.013 0.590 14.432 1.00 90.25 87 SER A N 1
ATOM 709 C CA . SER A 1 87 ? 9.854 1.470 14.621 1.00 90.25 87 SER A CA 1
ATOM 710 C C . SER A 1 87 ? 8.590 0.684 14.994 1.00 90.25 87 SER A C 1
ATOM 712 O O . SER A 1 87 ? 7.776 1.147 15.783 1.00 90.25 87 SER A O 1
ATOM 714 N N . GLN A 1 88 ? 8.454 -0.541 14.507 1.00 92.19 88 GLN A N 1
ATOM 715 C CA . GLN A 1 88 ? 7.271 -1.373 14.710 1.00 92.19 88 GLN A CA 1
ATOM 716 C C . GLN A 1 88 ? 7.151 -1.810 16.177 1.00 92.19 88 GLN A C 1
ATOM 718 O O . GLN A 1 88 ? 6.056 -1.831 16.733 1.00 92.19 88 GLN A O 1
ATOM 723 N N . GLU A 1 89 ? 8.271 -2.071 16.849 1.00 89.25 89 GLU A N 1
ATOM 724 C CA . GLU A 1 89 ? 8.315 -2.423 18.281 1.00 89.25 89 GLU A CA 1
ATOM 725 C C . GLU A 1 89 ? 7.709 -1.346 19.195 1.00 89.25 89 GLU A C 1
ATOM 727 O O . GLU A 1 89 ? 7.255 -1.636 20.297 1.00 89.25 89 GLU A O 1
ATOM 732 N N . ASN A 1 90 ? 7.685 -0.094 18.736 1.00 90.94 90 ASN A N 1
ATOM 733 C CA . ASN A 1 90 ? 7.222 1.044 19.523 1.00 90.94 90 ASN A CA 1
ATOM 734 C C . ASN A 1 90 ? 5.745 1.382 19.282 1.00 90.94 90 ASN A C 1
ATOM 736 O O . ASN A 1 90 ? 5.208 2.277 19.934 1.00 90.94 90 ASN A O 1
ATOM 740 N N . THR A 1 91 ? 5.079 0.715 18.340 1.00 93.12 91 THR A N 1
ATOM 741 C CA . THR A 1 91 ? 3.642 0.888 18.088 1.00 93.12 91 THR A CA 1
ATOM 742 C C . THR A 1 91 ? 2.816 -0.217 18.740 1.00 93.12 91 THR A C 1
ATOM 744 O O . THR A 1 91 ? 3.287 -1.350 18.818 1.00 93.12 91 THR A O 1
ATOM 747 N N . PRO A 1 92 ? 1.572 0.076 19.169 1.00 93.75 92 PRO A N 1
ATOM 748 C CA . PRO A 1 92 ? 0.650 -0.951 19.650 1.00 93.75 92 PRO A CA 1
ATOM 749 C C . PRO A 1 92 ? 0.412 -2.070 18.624 1.00 93.75 92 PRO A C 1
ATOM 751 O O . PRO A 1 92 ? 0.699 -1.902 17.442 1.00 93.75 92 PRO A O 1
ATOM 754 N N . SER A 1 93 ? -0.162 -3.191 19.062 1.00 92.19 93 SER A N 1
ATOM 755 C CA . SER A 1 93 ? -0.498 -4.330 18.194 1.00 92.19 93 SER A CA 1
ATOM 756 C C . SER A 1 93 ? -1.921 -4.287 17.629 1.00 92.19 93 SER A C 1
ATOM 758 O O . SER A 1 93 ? -2.132 -4.784 16.527 1.00 92.19 93 SER A O 1
ATOM 760 N N . ASP A 1 94 ? -2.886 -3.708 18.356 1.00 95.25 94 ASP A N 1
ATOM 761 C CA . ASP A 1 94 ? -4.298 -3.688 17.935 1.00 95.25 94 ASP A CA 1
ATOM 762 C C . ASP A 1 94 ? -4.680 -2.416 17.175 1.00 95.25 94 ASP A C 1
ATOM 764 O O . ASP A 1 94 ? -4.332 -1.306 17.570 1.00 95.25 94 ASP A O 1
ATOM 768 N N . PHE A 1 95 ? -5.450 -2.525 16.110 1.00 97.25 95 PHE A N 1
ATOM 769 C CA . PHE A 1 95 ? -5.970 -1.380 15.367 1.00 97.25 95 PHE A CA 1
ATOM 770 C C . PHE A 1 95 ? -7.354 -1.725 14.835 1.00 97.25 95 PHE A C 1
ATOM 772 O O . PHE A 1 95 ? -7.677 -2.890 14.662 1.00 97.25 95 PHE A O 1
ATOM 779 N N . ASN A 1 96 ? -8.186 -0.728 14.550 1.00 97.62 96 ASN A N 1
ATOM 780 C CA . ASN A 1 96 ? -9.371 -0.989 13.734 1.00 97.62 96 ASN A CA 1
ATOM 781 C C . ASN A 1 96 ? -8.921 -1.231 12.291 1.00 97.62 96 ASN A C 1
ATOM 783 O O . ASN A 1 96 ? -9.285 -2.229 11.677 1.00 97.62 96 ASN A O 1
ATOM 787 N N . TYR A 1 97 ? -8.042 -0.359 11.785 1.00 98.06 97 TYR A N 1
ATOM 788 C CA . TYR A 1 97 ? -7.557 -0.430 10.413 1.00 98.06 97 TYR A CA 1
ATOM 789 C C . TYR A 1 97 ? -6.048 -0.221 10.318 1.00 98.06 97 TYR A C 1
ATOM 791 O O . TYR A 1 97 ? -5.472 0.598 11.040 1.00 98.06 97 TYR A O 1
ATOM 799 N N . ILE A 1 98 ? -5.422 -0.933 9.385 1.00 98.44 98 ILE A N 1
ATOM 800 C CA . ILE A 1 98 ? -4.015 -0.752 9.012 1.00 98.44 98 ILE A CA 1
ATOM 801 C C . ILE A 1 98 ? -3.960 -0.236 7.578 1.00 98.44 98 ILE A C 1
ATOM 803 O O . ILE A 1 98 ? -4.674 -0.728 6.710 1.00 98.44 98 ILE A O 1
ATOM 807 N N . ILE A 1 99 ? -3.111 0.752 7.324 1.00 98.12 99 ILE A N 1
ATOM 808 C CA . ILE A 1 99 ? -2.838 1.303 5.999 1.00 98.12 99 ILE A CA 1
ATOM 809 C C . ILE A 1 99 ? -1.343 1.154 5.739 1.00 98.12 99 ILE A C 1
ATOM 811 O O . ILE A 1 99 ? -0.527 1.698 6.480 1.00 98.12 99 ILE A O 1
ATOM 815 N N . VAL A 1 100 ? -0.970 0.449 4.678 1.00 97.00 100 VAL A N 1
ATOM 816 C CA . VAL A 1 100 ? 0.419 0.371 4.212 1.00 97.00 100 VAL A CA 1
ATOM 817 C C . VAL A 1 100 ? 0.553 1.270 3.004 1.00 97.00 100 VAL A C 1
ATOM 819 O O . VAL A 1 100 ? -0.150 1.066 2.016 1.00 97.00 100 VAL A O 1
ATOM 822 N N . TYR A 1 101 ? 1.409 2.284 3.095 1.00 93.94 101 TYR A N 1
ATOM 823 C CA . TYR A 1 101 ? 1.554 3.258 2.024 1.00 93.94 101 TYR A CA 1
ATOM 824 C C . TYR A 1 101 ? 2.933 3.936 2.014 1.00 93.94 101 TYR A C 1
ATOM 826 O O . TYR A 1 101 ? 3.335 4.523 3.023 1.00 93.94 101 TYR A O 1
ATOM 834 N N . PRO A 1 102 ? 3.594 4.018 0.848 1.00 91.62 102 PRO A N 1
ATOM 835 C CA . PRO A 1 102 ? 3.388 3.190 -0.347 1.00 91.62 102 PRO A CA 1
ATOM 836 C C . PRO A 1 102 ? 3.697 1.703 -0.115 1.00 91.62 102 PRO A C 1
ATOM 838 O O . PRO A 1 102 ? 4.572 1.372 0.689 1.00 91.62 102 PRO A O 1
ATOM 841 N N . ILE A 1 103 ? 3.032 0.814 -0.856 1.00 91.38 103 ILE A N 1
ATOM 842 C CA . ILE A 1 103 ? 3.344 -0.630 -0.876 1.00 91.38 103 ILE A CA 1
ATOM 843 C C . ILE A 1 103 ? 4.544 -0.980 -1.763 1.00 91.38 103 ILE A C 1
ATOM 845 O O . ILE A 1 103 ? 5.086 -2.070 -1.642 1.00 91.38 103 ILE A O 1
ATOM 849 N N . GLU A 1 104 ? 5.027 -0.052 -2.586 1.00 85.19 104 GLU A N 1
ATOM 850 C CA . GLU A 1 104 ? 6.205 -0.220 -3.451 1.00 85.19 104 GLU A CA 1
ATOM 851 C C . GLU A 1 104 ? 7.502 -0.473 -2.674 1.00 85.19 104 GLU A C 1
ATOM 853 O O . GLU A 1 104 ? 8.485 -0.942 -3.235 1.00 85.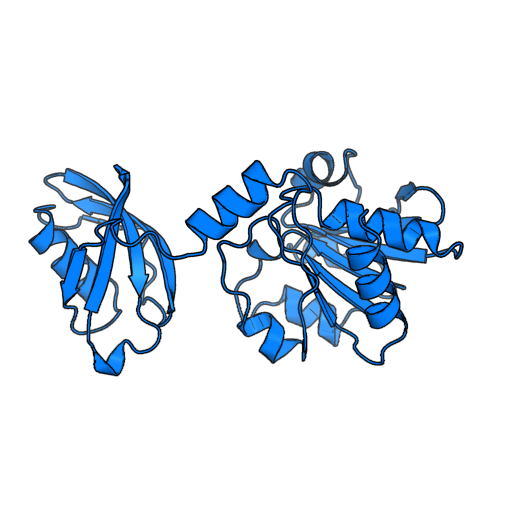19 104 GLU A O 1
ATOM 858 N N . GLY A 1 105 ? 7.523 -0.176 -1.374 1.00 77.62 105 GLY A N 1
ATOM 859 C CA . GLY A 1 105 ? 8.652 -0.516 -0.509 1.00 77.62 105 GLY A CA 1
ATOM 860 C C . GLY A 1 105 ? 8.728 -1.998 -0.118 1.00 77.62 105 GLY A C 1
ATOM 861 O O . GLY A 1 105 ? 9.696 -2.382 0.540 1.00 77.62 105 GLY A O 1
ATOM 862 N N . LEU A 1 106 ? 7.722 -2.811 -0.461 1.00 82.62 106 LEU A N 1
ATOM 863 C CA . LEU A 1 106 ? 7.637 -4.226 -0.098 1.00 82.62 106 LEU A CA 1
ATOM 864 C C . LEU A 1 106 ? 8.349 -5.117 -1.126 1.00 82.62 106 LEU A C 1
ATOM 866 O O . LEU A 1 106 ? 8.267 -4.904 -2.331 1.00 82.62 106 LEU A O 1
ATOM 870 N N . LYS A 1 107 ? 9.024 -6.157 -0.640 1.00 74.44 107 LYS A N 1
ATOM 871 C CA . LYS A 1 107 ? 9.922 -7.037 -1.398 1.00 74.44 107 LYS A CA 1
ATOM 872 C C . LYS A 1 107 ? 9.322 -8.425 -1.647 1.00 74.44 107 LYS A C 1
ATOM 874 O O . LYS A 1 107 ? 9.953 -9.440 -1.359 1.00 74.44 107 LYS A O 1
ATOM 879 N N . GLY A 1 108 ? 8.106 -8.477 -2.187 1.00 70.69 108 GLY A N 1
ATOM 880 C CA . GLY A 1 108 ? 7.481 -9.735 -2.614 1.00 70.69 108 GLY A CA 1
ATOM 881 C C . GLY A 1 108 ? 7.037 -10.658 -1.469 1.00 70.69 108 GLY A C 1
ATOM 882 O O . GLY A 1 108 ? 6.813 -10.219 -0.342 1.00 70.69 108 GLY A O 1
ATOM 883 N N . ILE A 1 109 ? 6.898 -11.957 -1.771 1.00 65.38 109 ILE A N 1
ATOM 884 C CA . ILE A 1 109 ? 6.198 -12.941 -0.918 1.00 65.38 109 ILE A CA 1
ATOM 885 C C . ILE A 1 109 ? 6.867 -13.166 0.451 1.00 65.38 109 ILE A C 1
ATOM 887 O O . ILE A 1 109 ? 6.208 -13.481 1.438 1.00 65.38 109 ILE A O 1
ATOM 891 N N . SER A 1 110 ? 8.185 -13.000 0.532 1.00 68.50 110 SER A N 1
ATOM 892 C CA . SER A 1 110 ? 8.958 -13.207 1.762 1.00 68.50 110 SER A CA 1
ATOM 893 C C . SER A 1 110 ? 9.179 -11.923 2.568 1.00 68.50 110 SER A C 1
ATOM 895 O O . SER A 1 110 ? 9.980 -11.919 3.511 1.00 68.50 110 SER A O 1
ATOM 897 N N . ASP A 1 111 ? 8.495 -10.823 2.229 1.00 83.75 111 ASP A N 1
ATOM 898 C CA . ASP A 1 111 ? 8.683 -9.559 2.933 1.00 83.75 111 ASP A CA 1
ATOM 899 C C . ASP A 1 111 ? 8.191 -9.650 4.387 1.00 83.75 111 ASP A C 1
ATOM 901 O O . ASP A 1 111 ? 7.012 -9.869 4.682 1.00 83.75 111 ASP A O 1
ATOM 905 N N . LYS A 1 112 ? 9.122 -9.430 5.320 1.00 83.69 112 LYS A N 1
ATOM 906 C CA . LYS A 1 112 ? 8.872 -9.497 6.765 1.00 83.69 112 LYS A CA 1
ATOM 907 C C . LYS A 1 112 ? 7.798 -8.513 7.232 1.00 83.69 112 LYS A C 1
ATOM 909 O O . LYS A 1 112 ? 7.135 -8.789 8.223 1.00 83.69 112 LYS A O 1
ATOM 914 N N . ASN A 1 113 ? 7.605 -7.391 6.540 1.00 90.31 113 ASN A N 1
ATOM 915 C CA . ASN A 1 113 ? 6.577 -6.409 6.880 1.00 90.31 113 ASN A CA 1
ATOM 916 C C . ASN A 1 113 ? 5.176 -6.898 6.538 1.00 90.31 113 ASN A C 1
ATOM 918 O O . ASN A 1 113 ? 4.239 -6.567 7.261 1.00 90.31 113 ASN A O 1
ATOM 922 N N . ILE A 1 114 ? 5.032 -7.673 5.459 1.00 87.12 114 ILE A N 1
ATOM 923 C CA . ILE A 1 114 ? 3.752 -8.295 5.103 1.00 87.12 114 ILE A CA 1
ATOM 924 C C . ILE A 1 114 ? 3.409 -9.338 6.159 1.00 87.12 114 ILE A C 1
ATOM 926 O O . ILE A 1 114 ? 2.327 -9.296 6.737 1.00 87.12 114 ILE A O 1
ATOM 930 N N . LEU A 1 115 ? 4.365 -10.215 6.473 1.00 84.44 115 LEU A N 1
ATOM 931 C CA . LEU A 1 115 ? 4.192 -11.238 7.503 1.00 84.44 115 LEU A CA 1
ATOM 932 C C . LEU A 1 115 ? 3.895 -10.625 8.878 1.00 84.44 115 LEU A C 1
ATOM 934 O O . LEU A 1 115 ? 3.035 -11.137 9.587 1.00 84.44 115 LEU A O 1
ATOM 938 N N . ASP A 1 116 ? 4.544 -9.515 9.241 1.00 89.25 116 ASP A N 1
ATOM 939 C CA . ASP A 1 116 ? 4.258 -8.804 10.491 1.00 89.25 116 ASP A CA 1
ATOM 940 C C . ASP A 1 116 ? 2.818 -8.298 10.560 1.00 89.25 116 ASP A C 1
ATOM 942 O O . ASP A 1 116 ? 2.119 -8.530 11.547 1.00 89.25 116 ASP A O 1
ATOM 946 N N . ILE A 1 117 ? 2.342 -7.667 9.489 1.00 91.88 117 ILE A N 1
ATOM 947 C CA . ILE A 1 117 ? 0.973 -7.149 9.425 1.00 91.88 117 ILE A CA 1
ATOM 948 C C . ILE A 1 117 ? -0.050 -8.278 9.496 1.00 91.88 117 ILE A C 1
ATOM 950 O O . ILE A 1 117 ? -1.054 -8.146 10.193 1.00 91.88 117 ILE A O 1
ATOM 954 N N . LEU A 1 118 ? 0.188 -9.371 8.774 1.00 87.44 118 LEU A N 1
ATOM 955 C CA . LEU A 1 118 ? -0.772 -10.466 8.684 1.00 87.44 118 LEU A CA 1
ATOM 956 C C . LEU A 1 118 ? -0.805 -11.325 9.955 1.00 87.44 118 LEU A C 1
ATOM 958 O O . LEU A 1 118 ? -1.888 -11.757 10.351 1.00 87.44 118 LEU A O 1
ATOM 962 N N . ASN A 1 119 ? 0.346 -11.540 10.605 1.00 85.12 119 ASN A N 1
ATOM 963 C CA . ASN A 1 119 ? 0.482 -12.524 11.685 1.00 85.12 119 ASN A CA 1
ATOM 964 C C . ASN A 1 119 ? 0.630 -11.914 13.087 1.00 85.12 119 ASN A C 1
ATOM 966 O O . ASN A 1 119 ? 0.275 -12.572 14.063 1.00 85.12 119 ASN A O 1
ATOM 970 N N . TYR A 1 120 ? 1.161 -10.692 13.215 1.00 85.25 120 TYR A N 1
ATOM 971 C CA . TYR A 1 120 ? 1.496 -10.088 14.517 1.00 85.25 120 TYR A CA 1
ATOM 972 C C . TYR A 1 120 ? 0.745 -8.785 14.813 1.00 85.25 120 TYR A C 1
ATOM 974 O O . TYR A 1 120 ? 0.825 -8.264 15.931 1.00 85.25 120 TYR A O 1
ATOM 982 N N . ARG A 1 121 ? -0.007 -8.250 13.846 1.00 89.12 121 ARG A N 1
ATOM 983 C CA . ARG A 1 121 ? -0.892 -7.097 14.045 1.00 89.12 121 ARG A CA 1
ATOM 984 C C . ARG A 1 121 ? -2.352 -7.520 14.019 1.00 89.12 121 ARG A C 1
ATOM 986 O O . ARG A 1 121 ? -2.813 -8.205 13.109 1.00 89.12 121 ARG A O 1
ATOM 993 N N . ASN A 1 122 ? -3.101 -7.059 15.011 1.00 91.81 122 ASN A N 1
ATOM 994 C CA . ASN A 1 122 ? -4.531 -7.293 15.081 1.00 91.81 122 ASN A CA 1
ATOM 995 C C . ASN A 1 122 ? -5.269 -6.123 14.421 1.00 91.81 122 ASN A C 1
ATOM 997 O O . ASN A 1 122 ? -5.046 -4.963 14.771 1.00 91.81 122 ASN A O 1
ATOM 1001 N N . SER A 1 123 ? -6.113 -6.422 13.435 1.00 95.69 123 SER A N 1
ATOM 1002 C CA . SER A 1 123 ? -6.925 -5.422 12.741 1.00 95.69 123 SER A CA 1
ATOM 1003 C C . SER A 1 123 ? -8.173 -6.011 12.107 1.00 95.69 123 SER A C 1
ATOM 1005 O O . SER A 1 123 ? -8.183 -7.185 11.732 1.00 95.69 123 SER A O 1
ATOM 1007 N N . GLU A 1 124 ? -9.209 -5.180 11.974 1.00 94.88 124 GLU A N 1
ATOM 1008 C CA . GLU A 1 124 ? -10.453 -5.551 11.295 1.00 94.88 124 GLU A CA 1
ATOM 1009 C C . GLU A 1 124 ? -10.244 -5.577 9.780 1.00 94.88 124 GLU A C 1
ATOM 1011 O O . GLU A 1 124 ? -10.618 -6.549 9.127 1.00 94.88 124 GLU A O 1
ATOM 1016 N N . LYS A 1 125 ? -9.619 -4.528 9.221 1.00 96.94 125 LYS A N 1
ATOM 1017 C CA . LYS A 1 125 ? -9.277 -4.443 7.792 1.00 96.94 125 LYS A CA 1
ATOM 1018 C C . LYS A 1 125 ? -7.881 -3.867 7.558 1.00 96.94 125 LYS A C 1
ATOM 1020 O O . LYS A 1 125 ? -7.398 -3.027 8.323 1.00 96.94 125 LYS A O 1
ATOM 1025 N N . ILE A 1 126 ? -7.269 -4.272 6.452 1.00 97.75 126 ILE A N 1
ATOM 1026 C CA . ILE A 1 126 ? -5.952 -3.829 5.999 1.00 97.75 126 ILE A CA 1
ATOM 1027 C C . ILE A 1 126 ? -6.077 -3.251 4.588 1.00 97.75 126 ILE A C 1
ATOM 1029 O O . ILE A 1 126 ? -6.612 -3.889 3.681 1.00 97.75 126 ILE A O 1
ATOM 1033 N N . PHE A 1 127 ? -5.549 -2.046 4.403 1.00 97.69 127 PHE A N 1
ATOM 1034 C CA . PHE A 1 127 ? -5.470 -1.353 3.125 1.00 97.69 127 PHE A CA 1
ATOM 1035 C C . PHE A 1 127 ? -4.024 -1.348 2.627 1.00 97.69 127 PHE A C 1
ATOM 1037 O O . PHE A 1 127 ? -3.150 -0.708 3.217 1.00 97.69 127 PHE A O 1
ATOM 1044 N N . TRP A 1 128 ? -3.784 -2.031 1.515 1.00 96.38 128 TRP A N 1
ATOM 1045 C CA . TRP A 1 128 ? -2.516 -2.058 0.794 1.00 96.38 128 TRP A CA 1
ATOM 1046 C C . TRP A 1 128 ? -2.568 -0.985 -0.289 1.00 96.38 128 TRP A C 1
ATOM 1048 O O . TRP A 1 128 ? -3.269 -1.148 -1.282 1.00 96.38 128 TRP A O 1
ATOM 1058 N N . VAL A 1 129 ? -1.900 0.149 -0.087 1.00 95.38 129 VAL A N 1
ATOM 1059 C CA . VAL A 1 129 ? -2.082 1.339 -0.927 1.00 95.38 129 VAL A CA 1
ATOM 1060 C C . VAL A 1 129 ? -0.819 1.629 -1.726 1.00 95.38 129 VAL A C 1
ATOM 1062 O O . VAL A 1 129 ? 0.228 1.951 -1.166 1.00 95.38 129 VAL A O 1
ATOM 1065 N N . SER A 1 130 ? -0.929 1.551 -3.048 1.00 91.69 130 SER A N 1
ATOM 1066 C CA . SER A 1 130 ? 0.137 1.983 -3.961 1.00 91.69 130 SER A CA 1
ATOM 1067 C C . SER A 1 130 ? 0.274 3.502 -3.970 1.00 91.69 130 SER A C 1
ATOM 1069 O O . SER A 1 130 ? -0.667 4.231 -3.656 1.00 91.69 130 SER A O 1
ATOM 1071 N N . ASN A 1 131 ? 1.437 4.015 -4.343 1.00 84.38 131 ASN A N 1
ATOM 1072 C CA . ASN A 1 131 ? 1.570 5.392 -4.804 1.00 84.38 131 ASN A CA 1
ATOM 1073 C C . ASN A 1 131 ? 1.456 5.439 -6.336 1.00 84.38 131 ASN A C 1
ATOM 1075 O O . ASN A 1 131 ? 0.622 6.180 -6.852 1.00 84.38 131 ASN A O 1
ATOM 1079 N N . HIS A 1 132 ? 2.179 4.569 -7.033 1.00 74.31 132 HIS A N 1
ATOM 1080 C CA . HIS A 1 132 ? 2.227 4.382 -8.477 1.00 74.31 132 HIS A CA 1
ATOM 1081 C C . HIS A 1 132 ? 1.649 3.020 -8.883 1.00 74.31 132 HIS A C 1
ATOM 1083 O O . HIS A 1 132 ? 1.843 2.020 -8.199 1.00 74.31 132 HIS A O 1
ATOM 1089 N N . ASP A 1 133 ? 1.000 2.973 -10.045 1.00 67.38 133 ASP A N 1
ATOM 1090 C CA . ASP A 1 133 ? 0.424 1.740 -10.606 1.00 67.38 133 ASP A CA 1
ATOM 1091 C C . ASP A 1 133 ? 1.350 1.053 -11.621 1.00 67.38 133 ASP A C 1
ATOM 1093 O O . ASP A 1 133 ? 0.930 0.210 -12.407 1.00 67.38 133 ASP A O 1
ATOM 1097 N N . THR A 1 134 ? 2.627 1.432 -11.641 1.00 58.78 134 THR A N 1
ATOM 1098 C CA . THR A 1 134 ? 3.621 0.886 -12.575 1.00 58.78 134 THR A CA 1
ATOM 1099 C C . THR A 1 134 ? 4.192 -0.458 -12.122 1.00 58.78 134 THR A C 1
ATOM 1101 O O . THR A 1 134 ? 5.007 -1.038 -12.834 1.00 58.78 134 THR A O 1
ATOM 1104 N N . VAL A 1 135 ? 3.802 -0.936 -10.937 1.00 64.38 135 VAL A N 1
ATOM 1105 C CA . VAL A 1 135 ? 4.332 -2.140 -10.289 1.00 64.38 135 VAL A CA 1
ATOM 1106 C C . VAL A 1 135 ? 3.245 -3.212 -10.238 1.00 64.38 135 VAL A C 1
ATOM 1108 O O . VAL A 1 135 ? 2.100 -2.926 -9.892 1.00 64.38 135 VAL A O 1
ATOM 1111 N N . ASP A 1 136 ? 3.611 -4.451 -10.573 1.00 72.88 136 ASP A N 1
ATOM 1112 C CA . ASP A 1 136 ? 2.727 -5.605 -10.422 1.00 72.88 136 ASP A CA 1
ATOM 1113 C C . ASP A 1 136 ? 2.670 -6.053 -8.951 1.00 72.88 136 ASP A C 1
ATOM 1115 O O . ASP A 1 136 ? 3.686 -6.385 -8.336 1.00 72.88 136 ASP A O 1
ATOM 1119 N N . PHE A 1 137 ? 1.462 -6.065 -8.386 1.00 80.00 137 PHE A N 1
ATOM 1120 C CA . PHE A 1 137 ? 1.189 -6.464 -7.004 1.00 80.00 137 PHE A CA 1
ATOM 1121 C C . PHE A 1 137 ? 0.489 -7.827 -6.910 1.00 80.00 137 PHE A C 1
ATOM 1123 O O . PHE A 1 137 ? -0.157 -8.116 -5.900 1.00 80.00 137 PHE A O 1
ATOM 1130 N N . GLU A 1 138 ? 0.598 -8.683 -7.929 1.00 79.69 138 GLU A N 1
ATOM 1131 C CA . GLU A 1 138 ? -0.040 -10.007 -7.931 1.00 79.69 138 GLU A CA 1
ATOM 1132 C C . GLU A 1 138 ? 0.369 -10.861 -6.721 1.00 79.69 138 GLU A C 1
ATOM 1134 O O . GLU A 1 138 ? -0.457 -11.552 -6.127 1.00 79.69 138 GLU A O 1
ATOM 1139 N N . TYR A 1 139 ? 1.618 -10.730 -6.262 1.00 78.00 139 TYR A N 1
ATOM 1140 C CA . TYR A 1 139 ? 2.089 -11.407 -5.053 1.00 78.00 139 TYR A CA 1
ATOM 1141 C C . TYR A 1 139 ? 1.286 -11.019 -3.797 1.00 78.00 139 TYR A C 1
ATOM 1143 O O . TYR A 1 139 ? 1.029 -11.877 -2.954 1.00 78.00 139 TYR A O 1
ATOM 1151 N N . LEU A 1 140 ? 0.851 -9.757 -3.671 1.00 79.50 140 LEU A N 1
ATOM 1152 C CA . LEU A 1 140 ? -0.006 -9.321 -2.564 1.00 79.50 140 LEU A CA 1
ATOM 1153 C C . LEU A 1 140 ? -1.398 -9.923 -2.687 1.00 79.50 140 LEU A C 1
ATOM 1155 O O . LEU A 1 140 ? -1.963 -10.321 -1.674 1.00 79.50 140 LEU A O 1
ATOM 1159 N N . LYS A 1 141 ? -1.948 -10.027 -3.902 1.00 80.94 141 LYS A N 1
ATOM 1160 C CA . LYS A 1 141 ? -3.254 -10.668 -4.094 1.00 80.94 141 LYS A CA 1
ATOM 1161 C C . LYS A 1 141 ? -3.224 -12.128 -3.659 1.00 80.94 141 LYS A C 1
ATOM 1163 O O . LYS A 1 141 ? -4.117 -12.548 -2.933 1.00 80.94 141 LYS A O 1
ATOM 1168 N N . LEU A 1 142 ? -2.160 -12.849 -4.023 1.00 76.00 142 LEU A N 1
ATOM 1169 C CA . LEU A 1 142 ? -1.947 -14.243 -3.631 1.00 76.00 142 LEU A CA 1
ATOM 1170 C C . LEU A 1 142 ? -1.777 -14.406 -2.115 1.00 76.00 142 LEU A C 1
ATOM 1172 O O . LEU A 1 142 ? -2.380 -15.294 -1.523 1.00 76.00 142 LEU A O 1
ATOM 1176 N N . MET A 1 143 ? -0.969 -13.559 -1.471 1.00 76.50 143 MET A N 1
ATOM 1177 C CA . MET A 1 143 ? -0.712 -13.667 -0.029 1.00 76.50 143 MET A CA 1
ATOM 1178 C C . MET A 1 143 ? -1.888 -13.239 0.845 1.00 76.50 143 MET A C 1
ATOM 1180 O O . MET A 1 143 ? -2.049 -13.744 1.954 1.00 76.50 143 MET A O 1
ATOM 1184 N N . CYS A 1 144 ? -2.657 -12.258 0.382 1.00 80.38 144 CYS A N 1
ATOM 1185 C CA . CYS A 1 144 ? -3.659 -11.579 1.192 1.00 80.38 144 CYS A CA 1
ATOM 1186 C C . CYS A 1 144 ? -5.101 -11.949 0.808 1.00 80.38 144 CYS A C 1
ATOM 1188 O O . CYS A 1 144 ? -6.020 -11.361 1.383 1.00 80.38 144 CYS A O 1
ATOM 1190 N N . ASP A 1 145 ? -5.284 -12.882 -0.137 1.00 78.44 145 ASP A N 1
ATOM 1191 C CA . ASP A 1 145 ? -6.577 -13.305 -0.701 1.00 78.44 145 ASP A CA 1
ATOM 1192 C C . ASP A 1 145 ? -7.438 -12.109 -1.149 1.00 78.44 145 ASP A C 1
ATOM 1194 O O . ASP A 1 145 ? -8.603 -11.949 -0.784 1.00 78.44 145 ASP A O 1
ATOM 1198 N N . ILE A 1 146 ? -6.814 -11.183 -1.884 1.00 83.62 146 ILE A N 1
ATOM 1199 C CA . ILE A 1 146 ? -7.476 -9.956 -2.346 1.00 83.62 146 ILE A CA 1
ATOM 1200 C C . ILE A 1 146 ? -8.215 -10.272 -3.642 1.00 83.62 146 ILE A C 1
ATOM 1202 O O . ILE A 1 146 ? -7.571 -10.520 -4.662 1.00 83.62 146 ILE A O 1
ATOM 1206 N N . LYS A 1 147 ? -9.551 -10.202 -3.618 1.00 79.94 147 LYS A N 1
ATOM 1207 C CA . LYS A 1 147 ? -10.376 -10.463 -4.806 1.00 79.94 147 LYS A CA 1
ATOM 1208 C C . LYS A 1 147 ? -10.280 -9.349 -5.838 1.00 79.94 147 LYS A C 1
ATOM 1210 O O . LYS A 1 147 ? -9.808 -9.574 -6.946 1.00 79.94 147 LYS A O 1
ATOM 1215 N N . ASP A 1 148 ? -10.701 -8.144 -5.455 1.00 83.31 148 ASP A N 1
ATOM 1216 C CA . ASP A 1 148 ? -10.793 -7.003 -6.362 1.00 83.31 148 ASP A CA 1
ATOM 1217 C C . ASP A 1 148 ? -10.094 -5.769 -5.779 1.00 83.31 148 ASP A C 1
ATOM 1219 O O . ASP A 1 148 ? -10.370 -5.377 -4.641 1.00 83.31 148 ASP A O 1
ATOM 1223 N N . PRO A 1 149 ? -9.223 -5.092 -6.548 1.00 90.25 149 PRO A N 1
ATOM 1224 C CA . PRO A 1 149 ? -8.653 -3.830 -6.115 1.00 90.25 149 PRO A CA 1
ATOM 1225 C C . PRO A 1 149 ? -9.676 -2.687 -6.201 1.00 90.25 149 PRO A C 1
ATOM 1227 O O . PRO A 1 149 ? -10.489 -2.601 -7.128 1.00 90.25 149 PRO A O 1
ATOM 1230 N N . ILE A 1 150 ? -9.581 -1.735 -5.274 1.00 92.50 150 ILE A N 1
ATOM 1231 C CA . ILE A 1 150 ? -10.269 -0.446 -5.380 1.00 92.50 150 ILE A CA 1
ATOM 1232 C C . ILE A 1 150 ? -9.397 0.493 -6.214 1.00 92.50 150 ILE A C 1
ATOM 1234 O O . ILE A 1 150 ? -8.263 0.794 -5.845 1.00 92.50 150 ILE A O 1
ATOM 1238 N N . ILE A 1 151 ? -9.946 0.969 -7.333 1.00 89.94 151 ILE A N 1
ATOM 1239 C CA . ILE A 1 151 ? -9.266 1.891 -8.248 1.00 89.94 151 ILE A CA 1
ATOM 1240 C C . ILE A 1 151 ? -9.681 3.331 -7.925 1.00 89.94 151 ILE A C 1
ATOM 1242 O O . ILE A 1 151 ? -10.870 3.664 -7.952 1.00 89.94 151 ILE A O 1
ATOM 1246 N N . ILE A 1 152 ? -8.701 4.183 -7.624 1.00 87.06 152 ILE A N 1
ATOM 1247 C CA . ILE A 1 152 ? -8.869 5.609 -7.332 1.00 87.06 152 ILE A CA 1
ATOM 1248 C C . ILE A 1 152 ? -8.079 6.427 -8.352 1.00 87.06 152 ILE A C 1
ATOM 1250 O O . ILE A 1 152 ? -6.886 6.693 -8.188 1.00 87.06 152 ILE A O 1
ATOM 1254 N N . ASP A 1 153 ? -8.780 6.869 -9.384 1.00 82.12 153 ASP A N 1
ATOM 1255 C CA . ASP A 1 153 ? -8.216 7.691 -10.447 1.00 82.12 153 ASP A CA 1
ATOM 1256 C C . ASP A 1 153 ? -8.437 9.186 -10.216 1.00 82.12 153 ASP A C 1
ATOM 1258 O O . ASP A 1 153 ? -9.320 9.595 -9.456 1.00 82.12 153 ASP A O 1
ATOM 1262 N N . ASN A 1 154 ? -7.619 10.014 -10.868 1.00 69.12 154 ASN A N 1
ATOM 1263 C CA . ASN A 1 154 ? -7.885 11.449 -10.942 1.00 69.12 154 ASN A CA 1
ATOM 1264 C C . ASN A 1 154 ? -9.157 11.702 -11.772 1.00 69.12 154 ASN A C 1
ATOM 1266 O O . ASN A 1 154 ? -9.341 11.109 -12.830 1.00 69.12 154 ASN A O 1
ATOM 1270 N N . GLU A 1 155 ? -10.034 12.595 -11.297 1.00 57.50 155 GLU A N 1
ATOM 1271 C CA . GLU A 1 155 ? -11.304 12.930 -11.971 1.00 57.50 155 GLU A CA 1
ATOM 1272 C C . GLU A 1 155 ? -11.116 13.783 -13.247 1.00 57.50 155 GLU A C 1
ATOM 1274 O O . GLU A 1 155 ? -12.076 13.985 -13.992 1.00 57.50 155 GLU A O 1
ATOM 1279 N N . ASP A 1 156 ? -9.890 14.227 -13.549 1.00 48.28 156 ASP A N 1
ATOM 1280 C CA . ASP A 1 156 ? -9.549 14.816 -14.846 1.00 48.28 156 ASP A CA 1
ATOM 1281 C C . ASP A 1 156 ? -9.579 13.733 -15.929 1.00 48.28 156 ASP A C 1
ATOM 1283 O O . ASP A 1 156 ? -8.641 12.942 -16.075 1.00 48.28 156 ASP A O 1
ATOM 1287 N N . LYS A 1 157 ? -10.664 13.716 -16.715 1.00 41.38 157 LYS A N 1
ATOM 1288 C CA . LYS A 1 157 ? -10.831 12.829 -17.880 1.00 41.38 157 LYS A CA 1
ATOM 1289 C C . LYS A 1 157 ? -9.624 12.870 -18.818 1.00 41.38 157 LYS A C 1
ATOM 1291 O O . LYS A 1 157 ? -9.233 11.823 -19.311 1.00 41.38 157 LYS A O 1
ATOM 1296 N N . ASP A 1 158 ? -8.973 14.022 -18.976 1.00 46.62 158 ASP A N 1
ATOM 1297 C CA . ASP A 1 158 ? -7.783 14.163 -19.825 1.00 46.62 158 ASP A CA 1
ATOM 1298 C C . ASP A 1 158 ? -6.559 13.406 -19.290 1.00 46.62 158 ASP A C 1
ATOM 1300 O O . ASP A 1 158 ? -5.725 12.957 -20.073 1.00 46.62 158 ASP A O 1
ATOM 1304 N N . ILE A 1 159 ? -6.445 13.232 -17.968 1.00 42.00 159 ILE A N 1
ATOM 1305 C CA . ILE A 1 159 ? -5.382 12.437 -17.338 1.00 42.00 159 ILE A CA 1
ATOM 1306 C C . ILE A 1 159 ? -5.771 10.962 -17.328 1.00 42.00 159 ILE A C 1
ATOM 1308 O O . ILE A 1 159 ? -4.936 10.124 -17.639 1.00 42.00 159 ILE A O 1
ATOM 1312 N N . HIS A 1 160 ? -7.026 10.626 -17.028 1.00 35.47 160 HIS A N 1
ATOM 1313 C CA . HIS A 1 160 ? -7.499 9.241 -17.058 1.00 35.47 160 HIS A CA 1
ATOM 1314 C C . HIS A 1 160 ? -7.481 8.652 -18.480 1.00 35.47 160 HIS A C 1
ATOM 1316 O O . HIS A 1 160 ? -7.106 7.496 -18.644 1.00 35.47 160 HIS A O 1
ATOM 1322 N N . ASP A 1 161 ? -7.812 9.431 -19.513 1.00 40.03 161 ASP A N 1
ATOM 1323 C CA . ASP A 1 161 ? -7.743 9.000 -20.914 1.00 40.03 161 ASP A CA 1
ATOM 1324 C C . ASP A 1 161 ? -6.306 9.048 -21.457 1.00 40.03 161 ASP A C 1
ATOM 1326 O O . ASP A 1 161 ? -5.940 8.179 -22.245 1.00 40.03 161 ASP A O 1
ATOM 1330 N N . ARG A 1 162 ? -5.438 9.952 -20.964 1.00 40.38 162 ARG A N 1
ATOM 1331 C CA . ARG A 1 162 ? -3.980 9.873 -21.199 1.00 40.38 162 ARG A CA 1
ATOM 1332 C C . ARG A 1 162 ? -3.351 8.652 -20.548 1.00 40.38 162 ARG A C 1
ATOM 1334 O O . ARG A 1 162 ? -2.544 7.999 -21.192 1.00 40.38 162 ARG A O 1
ATOM 1341 N N . ILE A 1 163 ? -3.732 8.319 -19.319 1.00 42.09 163 ILE A N 1
ATOM 1342 C CA . ILE A 1 163 ? -3.189 7.166 -18.606 1.00 42.09 163 ILE A CA 1
ATOM 1343 C C . ILE A 1 163 ? -3.811 5.878 -19.138 1.00 42.09 163 ILE A C 1
ATOM 1345 O O . ILE A 1 163 ? -3.088 4.916 -19.315 1.00 42.09 163 ILE A O 1
ATOM 1349 N N . LYS A 1 164 ? -5.085 5.843 -19.551 1.00 35.25 164 LYS A N 1
ATOM 1350 C CA . LYS A 1 164 ? -5.611 4.733 -20.367 1.00 35.25 164 LYS A CA 1
ATOM 1351 C C . LYS A 1 164 ? -4.910 4.621 -21.720 1.00 35.25 164 LYS A C 1
ATOM 1353 O O . LYS A 1 164 ? -4.713 3.503 -22.178 1.00 35.25 164 LYS A O 1
ATOM 1358 N N . ALA A 1 165 ? -4.500 5.726 -22.339 1.00 38.12 165 ALA A N 1
ATOM 1359 C CA . ALA A 1 165 ? -3.673 5.717 -23.548 1.00 38.12 165 ALA A CA 1
ATOM 1360 C C . ALA A 1 165 ? -2.193 5.352 -23.284 1.00 38.12 165 ALA A C 1
ATOM 1362 O O . ALA A 1 165 ? -1.499 4.968 -24.221 1.00 38.12 165 ALA A O 1
ATOM 1363 N N . GLU A 1 166 ? -1.716 5.439 -22.036 1.00 41.69 166 GLU A N 1
ATOM 1364 C CA . GLU A 1 166 ? -0.419 4.912 -21.571 1.00 41.69 166 GLU A CA 1
ATOM 1365 C C . GLU A 1 166 ? -0.514 3.462 -21.040 1.00 41.69 166 GLU A C 1
ATOM 1367 O O . GLU A 1 166 ? 0.485 2.746 -21.050 1.00 41.69 166 GLU A O 1
ATOM 1372 N N . LEU A 1 167 ? -1.704 3.016 -20.612 1.00 35.75 167 LEU A N 1
ATOM 1373 C CA . LEU A 1 167 ? -2.033 1.669 -20.113 1.00 35.75 167 LEU A CA 1
ATOM 1374 C C . LEU A 1 167 ? -2.515 0.725 -21.223 1.00 35.75 167 LEU A C 1
ATOM 1376 O O . LEU A 1 167 ? -2.383 -0.492 -21.093 1.00 35.75 167 LEU A O 1
ATOM 1380 N N . ILE A 1 168 ? -3.044 1.250 -22.333 1.00 34.16 168 ILE A N 1
ATOM 1381 C CA . ILE A 1 168 ? -2.935 0.560 -23.617 1.00 34.16 168 ILE A CA 1
ATOM 1382 C C . ILE A 1 168 ? -1.440 0.608 -23.923 1.00 34.16 168 ILE A C 1
ATOM 1384 O O . ILE A 1 168 ? -0.913 1.719 -24.000 1.00 34.16 168 ILE A O 1
ATOM 1388 N N . PRO A 1 169 ? -0.727 -0.527 -24.073 1.00 34.94 169 PRO A N 1
ATOM 1389 C CA . PRO A 1 169 ? 0.638 -0.461 -24.566 1.00 34.94 169 PRO A CA 1
ATOM 1390 C C . PRO A 1 169 ? 0.579 0.382 -25.830 1.00 34.94 169 PRO A C 1
ATOM 1392 O O . PRO A 1 169 ? -0.122 -0.002 -26.769 1.00 34.94 169 PRO A O 1
ATOM 1395 N N . LYS A 1 170 ? 1.238 1.551 -25.832 1.00 34.97 170 LYS A N 1
ATOM 1396 C CA . LYS A 1 170 ? 1.442 2.302 -27.064 1.00 34.97 170 LYS A CA 1
ATOM 1397 C C . LYS A 1 170 ? 2.027 1.293 -28.031 1.00 34.97 170 LYS A C 1
ATOM 1399 O O . LYS A 1 170 ? 3.174 0.867 -27.885 1.00 34.97 170 LYS A O 1
ATOM 1404 N N . ALA A 1 171 ? 1.202 0.860 -28.974 1.00 37.28 171 ALA A N 1
ATOM 1405 C CA . ALA A 1 171 ? 1.679 0.257 -30.186 1.00 37.28 171 ALA A CA 1
ATOM 1406 C C . ALA A 1 171 ? 2.680 1.285 -30.726 1.00 37.28 171 ALA A C 1
ATOM 1408 O O . ALA A 1 171 ? 2.279 2.384 -31.106 1.00 37.28 171 ALA A O 1
ATOM 1409 N N . ASN A 1 172 ? 3.969 0.937 -30.630 1.00 39.97 172 ASN A N 1
ATOM 1410 C CA . ASN A 1 172 ? 5.150 1.684 -31.078 1.00 39.97 172 ASN A CA 1
ATOM 1411 C C . ASN A 1 172 ? 5.929 2.513 -30.029 1.00 39.97 172 ASN A C 1
ATOM 1413 O O . ASN A 1 172 ? 6.360 3.623 -30.329 1.00 39.97 172 ASN A O 1
ATOM 1417 N N . GLU A 1 173 ? 6.229 1.970 -28.843 1.00 48.06 173 GLU A N 1
ATOM 1418 C CA . GLU A 1 173 ? 7.522 2.282 -28.198 1.00 48.06 173 GLU A CA 1
ATOM 1419 C C . GLU A 1 173 ? 8.462 1.077 -28.371 1.00 48.06 173 GLU A C 1
ATOM 1421 O O . GLU A 1 173 ? 8.239 0.016 -27.787 1.00 48.06 173 GLU A O 1
ATOM 1426 N N . GLU A 1 174 ? 9.469 1.213 -29.243 1.00 64.56 174 GLU A N 1
ATOM 1427 C CA . GLU A 1 174 ? 10.382 0.126 -29.627 1.00 64.56 174 GLU A CA 1
ATOM 1428 C C . GLU A 1 174 ? 11.262 -0.301 -28.444 1.00 64.56 174 GLU A C 1
ATOM 1430 O O . GLU A 1 174 ? 12.254 0.344 -28.105 1.00 64.56 174 GLU A O 1
ATOM 1435 N N . PHE A 1 175 ? 10.901 -1.416 -27.810 1.00 73.38 175 PHE A N 1
ATOM 1436 C CA . PHE A 1 175 ? 11.855 -2.207 -27.047 1.00 73.38 175 PHE A CA 1
ATOM 1437 C C . PHE A 1 175 ? 12.644 -3.079 -28.018 1.00 73.38 175 PHE A C 1
ATOM 1439 O O . PHE A 1 175 ? 12.065 -3.813 -28.823 1.00 73.38 175 PHE A O 1
ATOM 1446 N N . ASP A 1 176 ? 13.962 -3.072 -27.882 1.00 86.25 176 ASP A N 1
ATOM 1447 C CA . ASP A 1 176 ? 14.795 -4.051 -28.549 1.00 86.25 176 ASP A CA 1
ATOM 1448 C C . ASP A 1 176 ? 14.557 -5.422 -27.926 1.00 86.25 176 ASP A C 1
ATOM 1450 O O . ASP A 1 176 ? 14.779 -5.645 -26.732 1.00 86.25 176 ASP A O 1
ATOM 1454 N N . LYS A 1 177 ? 14.133 -6.368 -28.759 1.00 89.75 177 LYS A N 1
ATOM 1455 C CA . LYS A 1 177 ? 14.084 -7.776 -28.385 1.00 89.75 177 LYS A CA 1
ATOM 1456 C C . LYS A 1 177 ? 15.498 -8.347 -28.425 1.00 89.75 177 LYS A C 1
ATOM 1458 O O . LYS A 1 177 ? 16.105 -8.430 -29.492 1.00 89.75 177 LYS A O 1
ATOM 1463 N N . ILE A 1 178 ? 16.014 -8.756 -27.271 1.00 91.50 178 ILE A N 1
ATOM 1464 C CA . ILE A 1 178 ? 17.349 -9.344 -27.136 1.00 91.50 178 ILE A CA 1
ATOM 1465 C C . ILE A 1 178 ? 17.196 -10.778 -26.643 1.00 91.50 178 ILE A C 1
ATOM 1467 O O . ILE A 1 178 ? 16.683 -11.013 -25.551 1.00 91.50 178 ILE A O 1
ATOM 1471 N N . SER A 1 179 ? 17.640 -11.737 -27.452 1.00 91.75 179 SER A N 1
ATOM 1472 C CA . SER A 1 179 ? 17.686 -13.141 -27.047 1.00 91.75 179 SER A CA 1
ATOM 1473 C C . SER A 1 179 ? 18.731 -13.342 -25.953 1.00 91.75 179 SER A C 1
ATOM 1475 O O . SER A 1 179 ? 19.864 -12.881 -26.097 1.00 91.75 179 SER A O 1
ATOM 1477 N N . VAL A 1 180 ? 18.351 -14.044 -24.888 1.00 92.00 180 VAL A N 1
ATOM 1478 C CA . VAL A 1 180 ? 19.225 -14.404 -23.763 1.00 92.00 180 VAL A CA 1
ATOM 1479 C C . VAL A 1 180 ? 18.959 -15.855 -23.383 1.00 92.00 180 VAL A C 1
ATOM 1481 O O . VAL A 1 180 ? 17.819 -16.311 -23.414 1.00 92.00 180 VAL A O 1
ATOM 1484 N N . GLU A 1 181 ? 20.004 -16.608 -23.055 1.00 88.50 181 GLU A N 1
ATOM 1485 C CA . GLU A 1 181 ? 19.877 -18.041 -22.761 1.00 88.50 181 GLU A CA 1
ATOM 1486 C C . GLU A 1 181 ? 19.164 -18.304 -21.432 1.00 88.50 181 GLU A C 1
ATOM 1488 O O . GLU A 1 181 ? 18.394 -19.259 -21.321 1.00 88.50 181 GLU A O 1
ATOM 1493 N N . ASN A 1 182 ? 19.419 -17.446 -20.444 1.00 89.94 182 ASN A N 1
ATOM 1494 C CA . ASN A 1 182 ? 18.810 -17.460 -19.120 1.00 89.94 182 ASN A CA 1
ATOM 1495 C C . ASN A 1 182 ? 18.759 -16.034 -18.544 1.00 89.94 182 ASN A C 1
ATOM 1497 O O . ASN A 1 182 ? 19.225 -15.079 -19.171 1.00 89.94 182 ASN A O 1
ATOM 1501 N N . LEU A 1 183 ? 18.178 -15.898 -17.353 1.00 87.88 183 LEU A N 1
ATOM 1502 C CA . LEU A 1 183 ? 17.977 -14.610 -16.689 1.00 87.88 183 LEU A CA 1
ATOM 1503 C C . LEU A 1 183 ? 19.112 -14.227 -15.735 1.00 87.88 183 LEU A C 1
ATOM 1505 O O . LEU A 1 183 ? 18.983 -13.252 -14.994 1.00 87.88 183 LEU A O 1
ATOM 1509 N N . SER A 1 184 ? 20.231 -14.957 -15.765 1.00 90.75 184 SER A N 1
ATOM 1510 C CA . SER A 1 184 ? 21.403 -14.601 -14.971 1.00 90.75 184 SER A CA 1
ATOM 1511 C C . SER A 1 184 ? 22.009 -13.291 -15.467 1.00 90.75 184 SER A C 1
ATOM 1513 O O . SER A 1 184 ? 22.088 -13.024 -16.675 1.00 90.75 184 SER A O 1
ATOM 1515 N N . TYR A 1 185 ? 22.487 -12.484 -14.524 1.00 86.56 185 TYR A N 1
ATOM 1516 C CA . TYR A 1 185 ? 23.081 -11.191 -14.840 1.00 86.56 185 TYR A CA 1
ATOM 1517 C C . TYR A 1 185 ? 24.223 -11.264 -15.876 1.00 86.56 185 TYR A C 1
ATOM 1519 O O . TYR A 1 185 ? 24.201 -10.439 -16.789 1.00 86.56 185 TYR A O 1
ATOM 1527 N N . PRO A 1 186 ? 25.135 -12.267 -15.892 1.00 91.81 186 PRO A N 1
ATOM 1528 C CA . PRO A 1 186 ? 26.213 -12.302 -16.882 1.00 91.81 186 PRO A CA 1
ATOM 1529 C C . PRO A 1 186 ? 25.689 -12.573 -18.299 1.00 91.81 186 PRO A C 1
ATOM 1531 O O . PRO A 1 186 ? 26.236 -12.069 -19.280 1.00 91.81 186 PRO A O 1
ATOM 1534 N N . CYS A 1 187 ? 24.620 -13.367 -18.433 1.00 93.75 187 CYS A N 1
ATOM 1535 C CA . CYS A 1 187 ? 24.001 -13.657 -19.728 1.00 93.75 187 CYS A CA 1
ATOM 1536 C C . CYS A 1 187 ? 23.350 -12.398 -20.317 1.00 93.75 187 CYS A C 1
ATOM 1538 O O . CYS A 1 187 ? 23.535 -12.065 -21.496 1.00 93.75 187 CYS A O 1
ATOM 1540 N N . ILE A 1 188 ? 22.633 -11.668 -19.465 1.00 93.81 188 ILE A N 1
ATOM 1541 C CA . ILE A 1 188 ? 21.952 -10.425 -19.815 1.00 93.81 188 ILE A CA 1
ATOM 1542 C C . ILE A 1 188 ? 22.969 -9.332 -20.158 1.00 93.81 188 ILE A C 1
ATOM 1544 O O . ILE A 1 188 ? 22.878 -8.731 -21.231 1.00 93.81 188 ILE A O 1
ATOM 1548 N N . GLU A 1 189 ? 23.976 -9.119 -19.310 1.00 93.81 189 GLU A N 1
ATOM 1549 C CA . GLU A 1 189 ? 25.052 -8.148 -19.531 1.00 93.81 189 GLU A CA 1
ATOM 1550 C C . GLU A 1 189 ? 25.764 -8.372 -20.861 1.00 93.81 189 GLU A C 1
ATOM 1552 O O . GLU A 1 189 ? 25.931 -7.430 -21.638 1.00 93.81 189 GLU A O 1
ATOM 1557 N N . ASN A 1 190 ? 26.140 -9.618 -21.161 1.00 94.62 190 ASN A N 1
ATOM 1558 C CA . ASN A 1 190 ? 26.809 -9.956 -22.414 1.00 94.62 190 ASN A CA 1
ATOM 1559 C C . ASN A 1 190 ? 25.928 -9.658 -23.630 1.00 94.62 190 ASN A C 1
ATOM 1561 O O . ASN A 1 190 ? 26.399 -9.102 -24.627 1.00 94.62 190 ASN A O 1
ATOM 1565 N N . SER A 1 191 ? 24.641 -9.986 -23.548 1.00 95.44 191 SER A N 1
ATOM 1566 C CA . SER A 1 191 ? 23.704 -9.810 -24.658 1.00 95.44 191 SER A CA 1
ATOM 1567 C C . SER A 1 191 ? 23.393 -8.332 -24.914 1.00 95.44 191 SER A C 1
ATOM 1569 O O . SER A 1 191 ? 23.442 -7.876 -26.062 1.00 95.44 191 SER A O 1
ATOM 1571 N N . ILE A 1 192 ? 23.175 -7.551 -23.851 1.00 94.06 192 ILE A N 1
ATOM 1572 C CA . ILE A 1 192 ? 22.983 -6.095 -23.921 1.00 94.06 192 ILE A CA 1
ATOM 1573 C C . ILE A 1 192 ? 24.271 -5.413 -24.393 1.00 94.06 192 ILE A C 1
ATOM 1575 O O . ILE A 1 192 ? 24.237 -4.579 -25.303 1.00 94.06 192 ILE A O 1
ATOM 1579 N N . SER A 1 193 ? 25.427 -5.800 -23.850 1.00 93.81 193 SER A N 1
ATOM 1580 C CA . SER A 1 193 ? 26.717 -5.255 -24.271 1.00 93.81 193 SER A CA 1
ATOM 1581 C C . SER A 1 193 ? 26.985 -5.492 -25.751 1.00 93.81 193 SER A C 1
ATOM 1583 O O . SER A 1 193 ? 27.379 -4.560 -26.458 1.00 93.81 193 SER A O 1
ATOM 1585 N N . LYS A 1 194 ? 26.705 -6.698 -26.257 1.00 94.19 194 LYS A N 1
ATOM 1586 C CA . LYS A 1 194 ? 26.841 -7.025 -27.679 1.00 94.19 194 LYS A CA 1
ATOM 1587 C C . LYS A 1 194 ? 25.892 -6.195 -28.544 1.00 94.19 194 LYS A C 1
ATOM 1589 O O . LYS A 1 194 ? 26.326 -5.651 -29.561 1.00 94.19 194 LYS A O 1
ATOM 1594 N N . ARG A 1 195 ? 24.625 -6.052 -28.137 1.00 93.94 195 ARG A N 1
ATOM 1595 C CA . ARG A 1 195 ? 23.607 -5.283 -28.877 1.00 93.94 195 ARG A CA 1
ATOM 1596 C C . ARG A 1 195 ? 23.948 -3.796 -28.965 1.00 93.94 195 ARG A C 1
ATOM 1598 O O . ARG A 1 195 ? 23.808 -3.208 -30.038 1.00 93.94 195 ARG A O 1
ATOM 1605 N N . TYR A 1 196 ? 24.407 -3.203 -27.865 1.00 92.31 196 TYR A N 1
ATOM 1606 C CA . TYR A 1 196 ? 24.636 -1.759 -27.766 1.00 92.31 196 TYR A CA 1
ATOM 1607 C C . TYR A 1 196 ? 26.106 -1.348 -27.838 1.00 92.31 196 TYR A C 1
ATOM 1609 O O . TYR A 1 196 ? 26.392 -0.155 -27.848 1.00 92.31 196 TYR A O 1
ATOM 1617 N N . LYS A 1 197 ? 27.044 -2.288 -27.964 1.00 93.62 197 LYS A N 1
ATOM 1618 C CA . LYS A 1 197 ? 28.492 -2.038 -28.060 1.00 93.62 197 LYS A CA 1
ATOM 1619 C C . LYS A 1 197 ? 29.070 -1.360 -26.804 1.00 93.62 197 LYS A C 1
ATOM 1621 O O . LYS A 1 197 ? 29.844 -0.412 -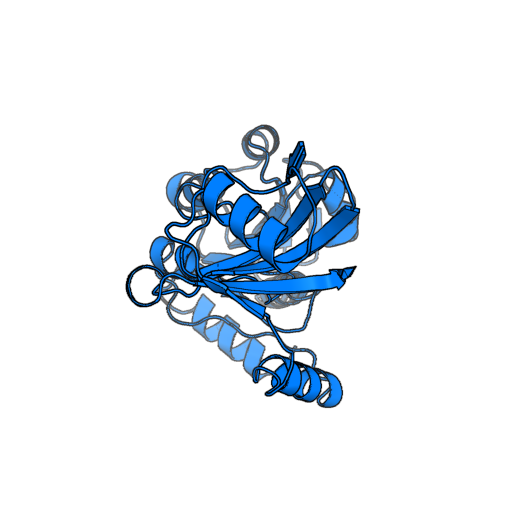26.920 1.00 93.62 197 LYS A O 1
ATOM 1626 N N . LEU A 1 198 ? 28.704 -1.850 -25.612 1.00 89.75 198 LEU A N 1
ATOM 1627 C CA . LEU A 1 198 ? 29.228 -1.349 -24.323 1.00 89.75 198 LEU A CA 1
ATOM 1628 C C . LEU A 1 198 ? 30.709 -1.701 -24.102 1.00 89.75 198 LEU A C 1
ATOM 1630 O O . LEU A 1 198 ? 31.411 -1.009 -23.367 1.00 89.75 198 LEU A O 1
ATOM 1634 N N . GLY A 1 199 ? 31.188 -2.756 -24.768 1.00 90.12 199 GLY A N 1
ATOM 1635 C CA . GLY A 1 199 ? 32.499 -3.346 -24.509 1.00 90.12 199 GLY A CA 1
ATOM 1636 C C . GLY A 1 199 ? 32.453 -4.282 -23.299 1.00 90.12 199 GLY A C 1
ATOM 1637 O O . GLY A 1 199 ? 31.418 -4.885 -23.031 1.00 90.12 199 GLY A O 1
ATOM 1638 N N . SER A 1 200 ? 33.555 -4.452 -22.572 1.00 89.38 200 SER A N 1
ATOM 1639 C CA . SER A 1 200 ? 33.513 -5.279 -21.358 1.00 89.38 200 SER A CA 1
ATOM 1640 C C . SER A 1 200 ? 32.666 -4.568 -20.309 1.00 89.38 200 SER A C 1
ATOM 1642 O O . SER A 1 200 ? 32.995 -3.436 -19.948 1.00 89.38 200 SER A O 1
ATOM 1644 N N . VAL A 1 201 ? 31.596 -5.210 -19.832 1.00 90.69 201 VAL A N 1
ATOM 1645 C CA . VAL A 1 201 ? 30.813 -4.690 -18.703 1.00 90.69 201 VAL A CA 1
ATOM 1646 C C . VAL A 1 201 ? 31.690 -4.784 -17.459 1.00 90.69 201 VAL A C 1
ATOM 1648 O O . VAL A 1 201 ? 32.263 -5.833 -17.178 1.00 90.69 201 VAL A O 1
ATOM 1651 N N . GLN A 1 202 ? 31.882 -3.653 -16.786 1.00 88.69 202 GLN A N 1
ATOM 1652 C CA . GLN A 1 202 ? 32.700 -3.542 -15.577 1.00 88.69 202 GLN A CA 1
ATOM 1653 C C . GLN A 1 202 ? 31.838 -3.540 -14.315 1.00 88.69 202 GLN A C 1
ATOM 1655 O O . GLN A 1 202 ? 32.301 -3.950 -13.256 1.00 88.69 202 GLN A O 1
ATOM 1660 N N . SER A 1 203 ? 30.605 -3.042 -14.423 1.00 85.69 203 SER A N 1
ATOM 1661 C CA . SER A 1 203 ? 29.648 -2.970 -13.324 1.00 85.69 203 SER A CA 1
ATOM 1662 C C . SER A 1 203 ? 28.225 -2.849 -13.866 1.00 85.69 203 SER A C 1
ATOM 1664 O O . SER A 1 203 ? 28.009 -2.233 -14.916 1.00 85.69 203 SER A O 1
ATOM 1666 N N . SER A 1 204 ? 27.255 -3.399 -13.140 1.00 89.38 204 SER A N 1
ATOM 1667 C CA . SER A 1 204 ? 25.835 -3.179 -13.391 1.00 89.38 204 SER A CA 1
ATOM 1668 C C . SER A 1 204 ? 25.032 -3.150 -12.091 1.00 89.38 204 SER A C 1
ATOM 1670 O O . SER A 1 204 ? 25.487 -3.618 -11.047 1.00 89.38 204 SER A O 1
ATOM 1672 N N . SER A 1 205 ? 23.823 -2.592 -12.155 1.00 83.94 205 SER A N 1
ATOM 1673 C CA . SER A 1 205 ? 22.845 -2.652 -11.063 1.00 83.94 205 SER A CA 1
ATOM 1674 C C . SER A 1 205 ? 21.925 -3.876 -11.144 1.00 83.94 205 SER A C 1
ATOM 1676 O O . SER A 1 205 ? 20.897 -3.910 -10.467 1.00 83.94 205 SER A O 1
ATOM 1678 N N . LEU A 1 206 ? 22.245 -4.856 -11.997 1.00 82.62 206 LEU A N 1
ATOM 1679 C CA . LEU A 1 206 ? 21.449 -6.071 -12.128 1.00 82.62 206 LEU A CA 1
ATOM 1680 C C . LEU A 1 206 ? 21.585 -6.934 -10.862 1.00 82.62 206 LEU A C 1
ATOM 1682 O O . LEU A 1 206 ? 22.693 -7.107 -10.350 1.00 82.62 206 LEU A O 1
ATOM 1686 N N . PRO A 1 207 ? 20.484 -7.513 -10.352 1.00 69.50 207 PRO A N 1
ATOM 1687 C CA . PRO A 1 207 ? 20.569 -8.566 -9.346 1.00 69.50 207 PRO A CA 1
ATOM 1688 C C . PRO A 1 207 ? 21.158 -9.835 -9.976 1.00 69.50 207 PRO A C 1
ATOM 1690 O O . PRO A 1 207 ? 21.214 -9.951 -11.195 1.00 69.50 207 PRO A O 1
ATOM 1693 N N . HIS A 1 208 ? 21.546 -10.818 -9.155 1.00 77.81 208 HIS A N 1
ATOM 1694 C CA . HIS A 1 208 ? 22.134 -12.077 -9.638 1.00 77.81 208 HIS A CA 1
ATOM 1695 C C . HIS A 1 208 ? 21.317 -12.763 -10.746 1.00 77.81 208 HIS A C 1
ATOM 1697 O O . HIS A 1 208 ? 21.897 -13.340 -11.669 1.00 77.81 208 HIS A O 1
ATOM 1703 N N . GLU A 1 209 ? 19.991 -12.666 -10.663 1.00 85.25 209 GLU A N 1
ATOM 1704 C CA . GLU A 1 209 ? 19.054 -13.198 -11.643 1.00 85.25 209 GLU A CA 1
ATOM 1705 C C . GLU A 1 209 ? 17.788 -12.331 -11.697 1.00 85.25 209 GLU A C 1
ATOM 1707 O O . GLU A 1 209 ? 17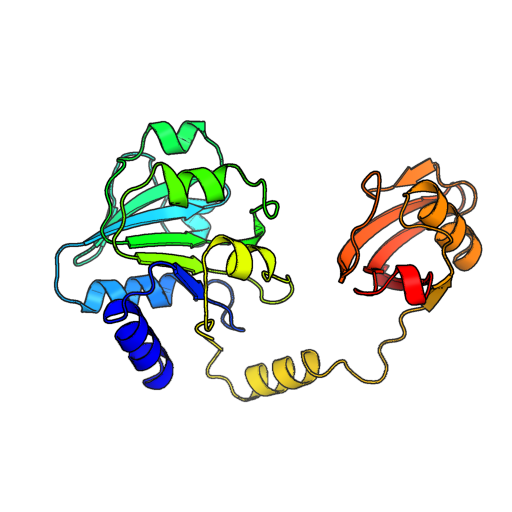.318 -11.845 -10.663 1.00 85.25 209 GLU A O 1
ATOM 1712 N N . LEU A 1 210 ? 17.252 -12.116 -12.902 1.00 75.38 210 LEU A N 1
ATOM 1713 C CA . LEU A 1 210 ? 15.958 -11.457 -13.098 1.00 75.38 210 LEU A CA 1
ATOM 1714 C C . LEU A 1 210 ? 14.802 -12.456 -12.999 1.00 75.38 210 LEU A C 1
ATOM 1716 O O . LEU A 1 210 ? 14.958 -13.645 -13.259 1.00 75.38 210 LEU A O 1
ATOM 1720 N N . VAL A 1 211 ? 13.611 -11.957 -12.674 1.00 77.38 211 VAL A N 1
ATOM 1721 C CA . VAL A 1 211 ? 12.412 -12.786 -12.498 1.00 77.38 211 VAL A CA 1
ATOM 1722 C C . VAL A 1 211 ? 11.497 -12.650 -13.714 1.00 77.38 211 VAL A C 1
ATOM 1724 O O . VAL A 1 211 ? 11.309 -11.559 -14.248 1.00 77.38 211 VAL A O 1
ATOM 1727 N N . GLY A 1 212 ? 10.892 -13.755 -14.154 1.00 74.25 212 GLY A N 1
ATOM 1728 C CA . GLY A 1 212 ? 9.858 -13.730 -15.191 1.00 74.25 212 GLY A CA 1
ATOM 1729 C C . GLY A 1 212 ? 8.745 -12.731 -14.858 1.00 74.25 212 GLY A C 1
ATOM 1730 O O . GLY A 1 212 ? 8.197 -12.757 -13.761 1.00 74.25 212 GLY A O 1
ATOM 1731 N N . GLY A 1 213 ? 8.412 -11.843 -15.797 1.00 65.19 213 GLY A N 1
ATOM 1732 C CA . GLY A 1 213 ? 7.384 -10.813 -15.610 1.00 65.19 213 GLY A CA 1
ATOM 1733 C C . GLY A 1 213 ? 7.877 -9.503 -14.987 1.00 65.19 213 GLY A C 1
ATOM 1734 O O . GLY A 1 213 ? 7.115 -8.537 -14.972 1.00 65.19 213 GLY A O 1
ATOM 1735 N N . SER A 1 214 ? 9.130 -9.418 -14.523 1.00 67.56 214 SER A N 1
ATOM 1736 C CA . SER A 1 214 ? 9.657 -8.184 -13.930 1.00 67.56 214 SER A CA 1
ATOM 1737 C C . SER A 1 214 ? 9.880 -7.082 -14.971 1.00 67.56 214 SER A C 1
ATOM 1739 O O . SER A 1 214 ? 10.271 -7.347 -16.114 1.00 67.56 214 SER A O 1
ATOM 1741 N N . VAL A 1 215 ? 9.697 -5.829 -14.555 1.00 77.44 215 VAL A N 1
ATOM 1742 C CA . VAL A 1 215 ? 10.064 -4.629 -15.317 1.00 77.44 215 VAL A CA 1
ATOM 1743 C C . VAL A 1 215 ? 10.745 -3.663 -14.365 1.00 77.44 215 VAL A C 1
ATOM 1745 O O . VAL A 1 215 ? 10.137 -3.274 -13.373 1.00 77.44 215 VAL A O 1
ATOM 1748 N N . ASP A 1 216 ? 11.986 -3.286 -14.656 1.00 65.00 216 ASP A N 1
ATOM 1749 C CA . ASP A 1 216 ? 12.727 -2.339 -13.820 1.00 65.00 216 ASP A CA 1
ATOM 1750 C C . ASP A 1 216 ? 13.801 -1.596 -14.630 1.00 65.00 216 ASP A C 1
ATOM 1752 O O . ASP A 1 216 ? 14.113 -1.966 -15.771 1.00 65.00 216 ASP A O 1
ATOM 1756 N N . GLU A 1 217 ? 14.350 -0.537 -14.042 1.00 75.44 217 GLU A N 1
ATOM 1757 C CA . GLU A 1 217 ? 15.453 0.249 -14.589 1.00 75.44 217 GLU A CA 1
ATOM 1758 C C . GLU A 1 217 ? 16.804 -0.247 -14.061 1.00 75.44 217 GLU A C 1
ATOM 1760 O O . GLU A 1 217 ? 17.013 -0.439 -12.863 1.00 75.44 217 GLU A O 1
ATOM 1765 N N . TYR A 1 218 ? 17.759 -0.405 -14.975 1.00 81.88 218 TYR A N 1
ATOM 1766 C CA . TYR A 1 218 ? 19.108 -0.856 -14.679 1.00 81.88 218 TYR A CA 1
ATOM 1767 C C . TYR A 1 218 ? 20.155 0.016 -15.358 1.00 81.88 218 TYR A C 1
ATOM 1769 O O . TYR A 1 218 ? 19.969 0.513 -16.472 1.00 81.88 218 TYR A O 1
ATOM 1777 N N . ILE A 1 219 ? 21.302 0.137 -14.700 1.00 85.69 219 ILE A N 1
ATOM 1778 C CA . ILE A 1 219 ? 22.480 0.833 -15.207 1.00 85.69 219 ILE A CA 1
ATOM 1779 C C . ILE A 1 219 ? 23.531 -0.217 -15.554 1.00 85.69 219 ILE A C 1
ATOM 1781 O O . ILE A 1 219 ? 23.852 -1.067 -14.722 1.00 85.69 219 ILE A O 1
ATOM 1785 N N . LEU A 1 220 ? 24.078 -0.153 -16.769 1.00 90.25 220 LEU A N 1
ATOM 1786 C CA . LEU A 1 220 ? 25.216 -0.970 -17.194 1.00 90.25 220 LEU A CA 1
ATOM 1787 C C . LEU A 1 220 ? 26.385 -0.060 -17.563 1.00 90.25 220 LEU A C 1
ATOM 1789 O O . LEU A 1 220 ? 26.259 0.821 -18.416 1.00 90.25 220 LEU A O 1
ATOM 1793 N N . ILE A 1 221 ? 27.537 -0.305 -16.947 1.00 90.81 221 ILE A N 1
ATOM 1794 C CA . ILE A 1 221 ? 28.773 0.450 -17.146 1.00 90.81 221 ILE A CA 1
ATOM 1795 C C . ILE A 1 221 ? 29.745 -0.441 -17.911 1.00 90.81 221 ILE A C 1
ATOM 1797 O O . ILE A 1 221 ? 30.345 -1.361 -17.351 1.00 90.81 221 ILE A O 1
ATOM 1801 N N . GLY A 1 222 ? 29.879 -0.187 -19.210 1.00 91.31 222 GLY A N 1
ATOM 1802 C CA . GLY A 1 222 ? 30.895 -0.810 -20.046 1.00 91.31 222 GLY A CA 1
ATOM 1803 C C . GLY A 1 222 ? 32.133 0.065 -20.186 1.00 91.31 222 GLY A C 1
ATOM 1804 O O . GLY A 1 222 ? 32.070 1.286 -20.071 1.00 91.31 222 GLY A O 1
ATOM 1805 N N . ASN A 1 223 ? 33.265 -0.553 -20.513 1.00 89.75 223 ASN A N 1
ATOM 1806 C CA . ASN A 1 223 ? 34.522 0.172 -20.704 1.00 89.75 223 ASN A CA 1
ATOM 1807 C C . ASN A 1 223 ? 34.522 1.147 -21.902 1.00 89.75 223 ASN A C 1
ATOM 1809 O O . ASN A 1 223 ? 35.401 2.001 -21.977 1.00 89.75 223 ASN A O 1
ATOM 1813 N N . LYS A 1 224 ? 33.577 1.027 -22.849 1.00 89.69 224 LYS A N 1
ATOM 1814 C CA . LYS A 1 224 ? 33.419 1.979 -23.965 1.00 89.69 224 LYS A CA 1
ATOM 1815 C C . LYS A 1 224 ? 32.332 3.016 -23.716 1.00 89.69 224 LYS A C 1
ATOM 1817 O O . LYS A 1 224 ? 32.460 4.140 -24.192 1.00 89.69 224 LYS A O 1
ATOM 1822 N N . LYS A 1 225 ? 31.244 2.628 -23.048 1.00 90.62 225 LYS A N 1
ATOM 1823 C CA . LYS A 1 225 ? 30.125 3.514 -22.715 1.00 90.62 225 LYS A CA 1
ATOM 1824 C C . LYS A 1 225 ? 29.268 2.916 -21.599 1.00 90.62 225 LYS A C 1
ATOM 1826 O O . LYS A 1 225 ? 29.198 1.694 -21.453 1.00 90.62 225 LYS A O 1
ATOM 1831 N N . SER A 1 226 ? 28.547 3.788 -20.910 1.00 90.12 226 SER A N 1
ATOM 1832 C CA . SER A 1 226 ? 27.510 3.425 -19.944 1.00 90.12 226 SER A CA 1
ATOM 1833 C C . SER A 1 226 ? 26.127 3.684 -20.530 1.00 90.12 226 SER A C 1
ATOM 1835 O O . SER A 1 226 ? 25.982 4.562 -21.380 1.00 90.12 226 SER A O 1
ATOM 1837 N N . ILE A 1 227 ? 25.131 2.921 -20.088 1.00 88.06 227 ILE A N 1
ATOM 1838 C CA . ILE A 1 227 ? 23.723 3.118 -20.448 1.00 88.06 227 ILE A CA 1
ATOM 1839 C C . ILE A 1 227 ? 22.830 2.975 -19.216 1.00 88.06 227 ILE A C 1
ATOM 1841 O O . ILE A 1 227 ? 23.107 2.142 -18.347 1.00 88.06 227 ILE A O 1
ATOM 1845 N N . SER A 1 228 ? 21.733 3.726 -19.193 1.00 81.00 228 SER A N 1
ATOM 1846 C CA . SER A 1 228 ? 20.551 3.417 -18.385 1.00 81.00 228 SER A CA 1
ATOM 1847 C C . SER A 1 228 ? 19.489 2.784 -19.277 1.00 81.00 228 SER A C 1
ATOM 1849 O O . SER A 1 228 ? 19.196 3.284 -20.370 1.00 81.00 228 SER A O 1
ATOM 1851 N N . CYS A 1 229 ? 18.909 1.669 -18.842 1.00 80.38 229 CYS A N 1
ATOM 1852 C CA . CYS A 1 229 ? 17.937 0.920 -19.628 1.00 80.38 229 CYS A CA 1
ATOM 1853 C C . CYS A 1 229 ? 16.799 0.354 -18.776 1.00 80.38 229 CYS A C 1
ATOM 1855 O O . CYS A 1 229 ? 17.011 -0.048 -17.640 1.00 80.38 229 CYS A O 1
ATOM 1857 N N . ILE A 1 230 ? 15.598 0.283 -19.347 1.00 77.38 230 ILE A N 1
ATOM 1858 C CA . ILE A 1 230 ? 14.499 -0.513 -18.795 1.00 77.38 230 ILE A CA 1
ATOM 1859 C C . ILE A 1 230 ? 14.642 -1.920 -19.351 1.00 77.38 230 ILE A C 1
ATOM 1861 O O . ILE A 1 230 ? 14.714 -2.082 -20.575 1.00 77.38 230 ILE A O 1
ATOM 1865 N N . ILE A 1 231 ? 14.631 -2.923 -18.477 1.00 83.50 231 ILE A N 1
ATOM 1866 C CA . ILE A 1 231 ? 14.560 -4.326 -18.880 1.00 83.50 231 ILE A CA 1
ATOM 1867 C C . ILE A 1 231 ? 13.210 -4.883 -18.456 1.00 83.50 231 ILE A C 1
ATOM 1869 O O . ILE A 1 231 ? 12.852 -4.875 -17.280 1.00 83.50 231 ILE A O 1
ATOM 1873 N N . LYS A 1 232 ? 12.472 -5.395 -19.438 1.00 81.88 232 LYS A N 1
ATOM 1874 C CA . LYS A 1 232 ? 11.236 -6.144 -19.245 1.00 81.88 232 LYS A CA 1
ATOM 1875 C C . LYS A 1 232 ? 11.476 -7.614 -19.559 1.00 81.88 232 LYS A C 1
ATOM 1877 O O . LYS A 1 232 ? 11.851 -7.970 -20.680 1.00 81.88 232 LYS A O 1
ATOM 1882 N N . VAL A 1 233 ? 11.201 -8.466 -18.579 1.00 80.06 233 VAL A N 1
ATOM 1883 C CA . VAL A 1 233 ? 11.245 -9.918 -18.727 1.00 80.06 233 VAL A CA 1
ATOM 1884 C C . VAL A 1 233 ? 9.835 -10.421 -19.034 1.00 80.06 233 VAL A C 1
ATOM 1886 O O . VAL A 1 233 ? 8.909 -10.158 -18.266 1.00 80.06 233 VAL A O 1
ATOM 1889 N N . PRO A 1 234 ? 9.614 -11.143 -20.144 1.00 73.25 234 PRO A N 1
ATOM 1890 C CA . PRO A 1 234 ? 8.329 -11.778 -20.406 1.00 73.25 234 PRO A CA 1
ATOM 1891 C C . PRO A 1 234 ? 7.920 -12.724 -19.257 1.00 73.25 234 PRO A C 1
ATOM 1893 O O . PRO A 1 234 ? 8.777 -13.452 -18.756 1.00 73.25 234 PRO A O 1
ATOM 1896 N N . PRO A 1 235 ? 6.628 -12.794 -18.875 1.00 66.38 235 PRO A N 1
ATOM 1897 C CA . PRO A 1 235 ? 6.150 -13.721 -17.838 1.00 66.38 235 PRO A CA 1
ATOM 1898 C C . PRO A 1 235 ? 6.471 -15.190 -18.149 1.00 66.38 235 PRO A C 1
ATOM 1900 O O . PRO A 1 235 ? 6.771 -15.975 -17.260 1.00 66.38 235 PRO A O 1
ATOM 1903 N N . LYS A 1 236 ? 6.460 -15.543 -19.439 1.00 75.00 236 LYS A N 1
ATOM 1904 C CA . LYS A 1 236 ? 6.815 -16.865 -19.971 1.00 75.00 236 LYS A CA 1
ATOM 1905 C C . LYS A 1 236 ? 8.198 -16.830 -20.621 1.00 75.00 236 LYS A C 1
ATOM 1907 O O . LYS A 1 236 ? 8.326 -16.995 -21.838 1.00 75.00 236 LYS A O 1
ATOM 1912 N N . PHE A 1 237 ? 9.229 -16.536 -19.828 1.00 70.25 237 PHE A N 1
ATOM 1913 C CA . PHE A 1 237 ? 10.602 -16.472 -20.335 1.00 70.25 237 PHE A CA 1
ATOM 1914 C C . PHE A 1 237 ? 11.057 -17.812 -20.930 1.00 70.25 237 PHE A C 1
ATOM 1916 O O . PHE A 1 237 ? 11.600 -17.818 -22.033 1.00 70.25 237 PHE A O 1
ATOM 1923 N N . GLU A 1 238 ? 10.785 -18.937 -20.261 1.00 66.56 238 GLU A N 1
ATOM 1924 C CA . GLU A 1 238 ? 11.264 -20.258 -20.702 1.00 66.56 238 GLU A CA 1
ATOM 1925 C C . GLU A 1 238 ? 10.789 -20.654 -22.107 1.00 66.56 238 GLU A C 1
ATOM 1927 O O . GLU A 1 238 ? 11.521 -21.313 -22.843 1.00 66.56 238 GLU A O 1
ATOM 1932 N N . GLU A 1 239 ? 9.607 -20.186 -22.516 1.00 66.88 239 GLU A N 1
ATOM 1933 C CA . GLU A 1 239 ? 9.043 -20.457 -23.842 1.00 66.88 239 GLU A CA 1
ATOM 1934 C C . GLU A 1 239 ? 9.724 -19.640 -24.955 1.00 66.88 239 GLU A C 1
ATOM 1936 O O . GLU A 1 239 ? 9.711 -20.052 -26.112 1.00 66.88 239 GLU A O 1
ATOM 1941 N N . ASN A 1 240 ? 10.323 -18.486 -24.637 1.00 65.62 240 ASN A N 1
ATOM 1942 C CA . ASN A 1 240 ? 10.728 -17.517 -25.659 1.00 65.62 240 ASN A CA 1
ATOM 1943 C C . ASN A 1 240 ? 12.186 -17.032 -25.588 1.00 65.62 240 ASN A C 1
ATOM 1945 O O . ASN A 1 240 ? 12.683 -16.495 -26.580 1.00 65.62 240 ASN A O 1
ATOM 1949 N N . LYS A 1 241 ? 12.866 -17.195 -24.445 1.00 86.31 241 LYS A N 1
ATOM 1950 C CA . LYS A 1 241 ? 14.292 -16.888 -24.225 1.00 86.31 241 LYS A CA 1
ATOM 1951 C C . LYS A 1 241 ? 14.733 -15.502 -24.718 1.00 86.31 241 LYS A C 1
ATOM 1953 O O . LYS A 1 241 ? 15.737 -15.350 -25.414 1.00 86.31 241 LYS A O 1
ATOM 1958 N N . TYR A 1 242 ? 13.962 -14.469 -24.385 1.00 87.25 242 TYR A N 1
ATOM 1959 C CA . TYR A 1 242 ? 14.310 -13.083 -24.696 1.00 87.25 242 TYR A CA 1
ATOM 1960 C C . TYR A 1 242 ? 13.942 -12.131 -23.566 1.00 87.25 242 TYR A C 1
ATOM 1962 O O . TYR A 1 242 ? 13.037 -12.399 -22.777 1.00 87.25 242 TYR A O 1
ATOM 1970 N N . ILE A 1 243 ? 14.607 -10.983 -23.559 1.00 87.50 243 ILE A N 1
ATOM 1971 C CA . ILE A 1 243 ? 14.242 -9.802 -22.781 1.00 87.50 243 ILE A CA 1
ATOM 1972 C C . ILE A 1 243 ? 13.939 -8.641 -23.726 1.00 87.50 243 ILE A C 1
ATOM 1974 O O . ILE A 1 243 ? 14.369 -8.620 -24.883 1.00 87.50 243 ILE A O 1
ATOM 1978 N N . LEU A 1 244 ? 13.165 -7.686 -23.235 1.00 86.75 244 LEU A N 1
ATOM 1979 C CA . LEU A 1 244 ? 12.855 -6.443 -23.926 1.00 86.75 244 LEU A CA 1
ATOM 1980 C C . LEU A 1 244 ? 13.650 -5.329 -23.262 1.00 86.75 244 LEU A C 1
ATOM 1982 O O . LEU A 1 244 ? 13.509 -5.117 -22.060 1.00 86.75 244 LEU A O 1
ATOM 1986 N N . VAL A 1 245 ? 14.474 -4.627 -24.034 1.00 86.25 245 VAL A N 1
ATOM 1987 C CA . VAL A 1 245 ? 15.357 -3.581 -23.510 1.00 86.25 245 VAL A CA 1
ATOM 1988 C C . VAL A 1 245 ? 15.059 -2.251 -24.181 1.00 86.25 245 VAL A C 1
ATOM 1990 O O . VAL A 1 245 ? 14.951 -2.174 -25.403 1.00 86.25 245 VAL A O 1
ATOM 1993 N N . LYS A 1 246 ? 14.930 -1.193 -23.382 1.00 86.44 246 LYS A N 1
ATOM 1994 C CA . LYS A 1 246 ? 14.765 0.184 -23.861 1.00 86.44 246 LYS A CA 1
ATOM 1995 C C . LYS A 1 246 ? 15.826 1.068 -23.229 1.00 86.44 246 LYS A C 1
ATOM 1997 O O . LYS A 1 246 ? 15.915 1.130 -22.009 1.00 86.44 246 LYS A O 1
ATOM 2002 N N . ILE A 1 247 ? 16.604 1.774 -24.044 1.00 85.94 247 ILE A N 1
ATOM 2003 C CA . ILE A 1 247 ? 17.574 2.760 -23.550 1.00 85.94 247 ILE A CA 1
ATOM 2004 C C . ILE A 1 247 ? 16.831 4.029 -23.127 1.00 85.94 247 ILE A C 1
ATOM 2006 O O . ILE A 1 247 ? 15.974 4.519 -23.862 1.00 85.94 247 ILE A O 1
ATOM 2010 N N . ILE A 1 248 ? 17.153 4.551 -21.944 1.00 75.75 248 ILE A N 1
ATOM 2011 C CA . ILE A 1 248 ? 16.506 5.737 -21.360 1.00 75.75 248 ILE A CA 1
ATOM 2012 C C . ILE A 1 248 ? 17.435 6.954 -21.428 1.00 75.75 248 ILE A C 1
ATOM 2014 O O . ILE A 1 248 ? 16.946 8.076 -21.565 1.00 75.75 248 ILE A O 1
ATOM 2018 N N . LYS A 1 249 ? 18.758 6.733 -21.375 1.00 57.91 249 LYS A N 1
ATOM 2019 C CA . LYS A 1 249 ? 19.830 7.680 -21.716 1.00 57.91 249 LYS A CA 1
ATOM 2020 C C . LYS A 1 249 ? 21.189 6.982 -21.730 1.00 57.91 249 LYS A C 1
ATOM 2022 O O . LYS A 1 249 ? 21.371 6.023 -20.944 1.00 57.91 249 LYS A O 1
#

Sequence (249 aa):
MSRKVYTKFDDFIKSEEKNCLIVGTNCQKKHWEVLRYLNNLNKKLRILIRIPTMQNSEGILKYKAKTGVPKKVGNLSIYVDSLQVRSQENTPSDFNYIIVYPIEGLKGISDKNILDILNYRNSEKIFWVSNHDTVDFEYLKLMCDIKDPIIIDNEDKDIHDRIKAELIPKANEEFDKISVENLSYPCIENSISKRYKLGSVQSSSLPHELVGGSVDEYILIGNKKSISCIIKVPPKFEENKYILVKIIK

Organism: Clostridium perfringens (NCBI:txid1502)

Solvent-accessible surface area (backbone atoms only — not comparable to full-atom values): 13789 Å² total; per-residue (Å²): 130,56,72,70,53,54,50,54,51,53,51,48,72,72,44,90,60,47,41,38,41,35,44,34,74,29,53,90,41,54,67,55,52,52,52,53,54,57,44,69,67,78,47,86,38,40,32,40,39,36,24,64,43,66,84,48,28,34,79,77,69,76,43,82,65,48,59,52,47,62,49,79,54,90,39,29,35,40,30,42,34,24,70,44,65,80,35,45,77,49,38,83,50,73,29,48,33,37,37,34,43,50,45,80,76,60,68,63,88,81,26,64,61,58,52,41,51,73,74,68,37,47,57,67,34,36,38,43,25,40,40,65,71,91,63,89,58,63,56,55,32,70,76,50,70,37,86,68,68,50,69,46,61,50,88,51,60,72,53,47,53,48,46,49,54,62,68,42,74,57,87,83,71,81,51,48,77,42,69,29,93,53,53,38,36,70,46,44,51,52,41,52,23,66,75,71,62,18,55,61,73,78,48,61,66,66,56,78,55,65,56,65,52,41,70,52,79,36,44,42,35,20,78,72,38,66,42,34,29,37,43,35,30,44,67,63,31,91,85,66,36,41,37,34,38,33,81,78,90

Foldseek 3Di:
DDPVLLVVVVCCLPDQAAEAEAAAAQFLCRVVVVVVSVLVVPAQWEEEEEAAQLVCCCVNPVDRADQLAFDDDRSYGYHYAYLDPVSVVSHDQETQEYEYPALVSADAQPRVVVVCCVPRHHYRHYYHYHNHPPDDPVRVCVNRVHDDHRYDYDPPPVVVVVVVCVVPPPPDPAFDKFAFPFFAPVRVLVRVCVVPVLAAFPDKPDDRGDAAQDWDWMWTHGPRGIFIWIWGHHNPCVVPRIITIDTPD

pLDDT: mean 82.81, std 14.86, range [34.16, 98.44]

Nearest PDB structures (foldseek):
  4buj-assembly2_E  TM=5.286E-01  e=9.136E-02  Saccharomyces cerevisiae S288C
  8egk-assembly1_B  TM=4.190E-01  e=1.257E+00  Nostoc sp. PCC 7120 = FACHB-418
  3igf-assembly1_B  TM=4.469E-01  e=1.812E+00  Nostoc sp. PCC 7120 = FACHB-418
  3igf-assembly1_A  TM=2.909E-01  e=9.847E-01  Nostoc sp. PCC 7120 = FACHB-418

Radius of gyration: 21.01 Å; Cα contacts (8 Å, |Δi|>4): 457; chains: 1; bounding box: 54×37×51 Å